Protein AF-A0A0B1SNJ7-F1 (afdb_monomer_lite)

InterPro domains:
  IPR003032 Ryanodine receptor Ryr [PF02026] (258-346)
  IPR015925 Ryanodine/Inositol 1,4,5-trisphosphate receptor [PTHR46399] (18-361)

Secondary structure (DSSP, 8-state):
--------------S--PPPHHHHHHHHHHHHHHT----HHHHHHHIIIIIHHHHHHHHHS-STTGGG-HHHHHHHHHIIIIIHHHHHHTGGGGTT-GGGHHHHHHHHHHHHHHTT-TT--HHHHHHHHHHHHHHHHHS-HHHHHHHHHHHHHHHHH--SGGGHHHHHHHHHHHHHHHHHHTT-BTTB---HHHHHHHHHHHHHHHHHHHTS---HHHHHHHHHHHHHHHHHS-GGGGG---TTSTTTT------SS--------TT-PPPHHHHHHHHHHHHHHHHHHHHHHHTTT-EE-SS-BTTTTEETT-S-GGGS-HHHHHHHHHHHHHHHHHHHHTT-------HHHHHHHHHH---S-SSGGGGTS--

pLDDT: mean 81.86, std 15.86, range [25.33, 96.25]

Organism: Oesophagostomum dentatum (NCBI:txid61180)

Sequence (375 aa):
MDTVTGIVTSLDNGPLPGLLPNHKGSVLLFLDRVYGIDSQDMLFHFLEQSFLPDLRAATMMDSPRALESDTALALNRYLCNAVLPLLTNHSHFFADAEHHSALLDATLHTVYRMNRLKSLTKNQREAVSDFLVAITRELPPGMMIKLLRKVIVDIQQITDMTVLVPLRLITLHYERCGKYYGNGNQYGVATEIEKRLSMLLFYAIFDSLGSRPYDPDLFGKALPCLTAIGSAISPDYALTVGVEDATKLKDPMDDGAWIPKPVDVSRVDMPRDLQMMTDAFAEHFHDSWASRKLEKGWVHGELYSRQQLTHPRLKPFSLLKDFEKAFYRERCAECLKALLVWGYTFDLADRDAADKAASAHTPSGTTIQNFATTQ

Structure (mmCIF, N/CA/C/O backbone):
data_AF-A0A0B1SNJ7-F1
#
_entry.id   AF-A0A0B1SNJ7-F1
#
loop_
_atom_site.group_PDB
_atom_site.id
_atom_site.type_symbol
_atom_site.label_atom_id
_atom_site.label_alt_id
_atom_site.label_comp_id
_atom_site.label_asym_id
_atom_site.label_entity_id
_atom_site.label_seq_id
_atom_site.pdbx_PDB_ins_code
_atom_site.Cartn_x
_atom_site.Cartn_y
_atom_site.Cartn_z
_atom_site.occupancy
_atom_site.B_iso_or_equiv
_atom_site.auth_seq_id
_atom_site.auth_comp_id
_atom_site.auth_asym_id
_atom_site.auth_atom_id
_atom_site.pdbx_PDB_model_num
ATOM 1 N N . MET A 1 1 ? -33.808 56.021 3.111 1.00 31.27 1 MET A N 1
ATOM 2 C CA . MET A 1 1 ? -34.456 55.055 4.013 1.00 31.27 1 MET A CA 1
ATOM 3 C C . MET A 1 1 ? -34.759 53.807 3.211 1.00 31.27 1 MET A C 1
ATOM 5 O O . MET A 1 1 ? -35.701 53.793 2.436 1.00 31.27 1 MET A O 1
ATOM 9 N N . ASP A 1 2 ? -33.827 52.864 3.310 1.00 27.42 2 ASP A N 1
ATOM 10 C CA . ASP A 1 2 ? -34.092 51.497 3.752 1.00 27.42 2 ASP A CA 1
ATOM 11 C C . ASP A 1 2 ? -35.004 50.564 2.939 1.00 27.42 2 ASP A C 1
ATOM 13 O O . ASP A 1 2 ? -36.221 50.680 2.925 1.00 27.42 2 ASP A O 1
ATOM 17 N N . THR A 1 3 ? -34.290 49.577 2.370 1.00 27.03 3 THR A N 1
ATOM 18 C CA . THR A 1 3 ? -34.534 48.122 2.347 1.00 27.03 3 THR A CA 1
ATOM 19 C C . THR A 1 3 ? -35.798 47.573 1.687 1.00 27.03 3 THR A C 1
ATOM 21 O O . THR A 1 3 ? -36.911 47.891 2.070 1.00 27.03 3 THR A O 1
ATOM 24 N N . VAL A 1 4 ? -35.594 46.591 0.793 1.00 30.28 4 VAL A N 1
ATOM 25 C CA . VAL A 1 4 ? -36.025 45.192 0.999 1.00 30.28 4 VAL A CA 1
ATOM 26 C C . VAL A 1 4 ? -35.453 44.282 -0.115 1.00 30.28 4 VAL A C 1
ATOM 28 O O . VAL A 1 4 ? -35.746 44.432 -1.294 1.00 30.28 4 VAL A O 1
ATOM 31 N N . THR A 1 5 ? -34.598 43.354 0.341 1.00 30.58 5 THR A N 1
ATOM 32 C CA . THR A 1 5 ? -34.378 41.953 -0.089 1.00 30.58 5 THR A CA 1
ATOM 33 C C . THR A 1 5 ? -33.885 41.587 -1.493 1.00 30.58 5 THR A C 1
ATOM 35 O O . THR A 1 5 ? -34.573 41.800 -2.484 1.00 30.58 5 THR A O 1
ATOM 38 N N . GLY A 1 6 ? -32.793 40.805 -1.523 1.00 25.33 6 GLY A N 1
ATOM 39 C CA . GLY A 1 6 ? -32.623 39.767 -2.546 1.00 25.33 6 GLY A CA 1
ATOM 40 C C . GLY A 1 6 ? -31.206 39.449 -3.023 1.00 25.33 6 GLY A C 1
ATOM 41 O O . GLY A 1 6 ? -31.032 39.285 -4.222 1.00 25.33 6 GLY A O 1
ATOM 42 N N . ILE A 1 7 ? -30.197 39.330 -2.150 1.00 27.92 7 ILE A N 1
ATOM 43 C CA . ILE A 1 7 ? -28.936 38.663 -2.527 1.00 27.92 7 ILE A CA 1
ATOM 44 C C . ILE A 1 7 ? -28.859 37.342 -1.766 1.00 27.92 7 ILE A C 1
ATOM 46 O O . ILE A 1 7 ? -28.442 37.289 -0.613 1.00 27.92 7 ILE A O 1
ATOM 50 N N . VAL A 1 8 ? -29.298 36.270 -2.425 1.00 29.08 8 VAL A N 1
ATOM 51 C CA . VAL A 1 8 ? -28.949 34.901 -2.045 1.00 29.08 8 VAL A CA 1
ATOM 52 C C . VAL A 1 8 ? -27.583 34.627 -2.664 1.00 29.08 8 VAL A C 1
ATOM 54 O O . VAL A 1 8 ? -27.467 34.401 -3.864 1.00 29.08 8 VAL A O 1
ATOM 57 N N . THR A 1 9 ? -26.530 34.690 -1.854 1.00 29.77 9 THR A N 1
ATOM 58 C CA . THR A 1 9 ? -25.208 34.177 -2.224 1.00 29.77 9 THR A CA 1
ATOM 59 C C . THR A 1 9 ? -25.254 32.653 -2.201 1.00 29.77 9 THR A C 1
ATOM 61 O O . THR A 1 9 ? -25.151 32.044 -1.135 1.00 29.77 9 THR A O 1
ATOM 64 N N . SER A 1 10 ? -25.403 32.026 -3.366 1.00 30.59 10 SER A N 1
ATOM 65 C CA . SER A 1 10 ? -25.049 30.619 -3.552 1.00 30.59 10 SER A CA 1
ATOM 66 C C . SER A 1 10 ? -23.522 30.501 -3.554 1.00 30.59 10 SER A C 1
ATOM 68 O O . SER A 1 10 ? -22.874 30.624 -4.593 1.00 30.59 10 SER A O 1
ATOM 70 N N . LEU A 1 11 ? -22.941 30.310 -2.370 1.00 33.66 11 LEU A N 1
ATOM 71 C CA . LEU A 1 11 ? -21.584 29.791 -2.227 1.00 33.66 11 LEU A CA 1
ATOM 72 C C . LEU A 1 11 ? -21.613 28.311 -2.615 1.00 33.66 11 LEU A C 1
ATOM 74 O O . LEU A 1 11 ? -21.792 27.434 -1.771 1.00 33.66 11 LEU A O 1
ATOM 78 N N . ASP A 1 12 ? -21.478 28.057 -3.912 1.00 35.50 12 ASP A N 1
ATOM 79 C CA . ASP A 1 12 ? -21.098 26.754 -4.442 1.00 35.50 12 ASP A CA 1
ATOM 80 C C . ASP A 1 12 ? -19.620 26.531 -4.080 1.00 35.50 12 ASP A C 1
ATOM 82 O O . ASP A 1 12 ? -18.701 26.865 -4.829 1.00 35.50 12 ASP A O 1
ATOM 86 N N . ASN A 1 13 ? -19.382 26.079 -2.846 1.00 36.69 13 ASN A N 1
ATOM 87 C CA . ASN A 1 13 ? -18.067 25.643 -2.387 1.00 36.69 13 ASN A CA 1
ATOM 88 C C . ASN A 1 13 ? -17.730 24.313 -3.076 1.00 36.69 13 ASN A C 1
ATOM 90 O O . ASN A 1 13 ? -17.814 23.238 -2.478 1.00 36.69 13 ASN A O 1
ATOM 94 N N . GLY A 1 14 ? -17.311 24.401 -4.340 1.00 43.69 14 GLY A N 1
ATOM 95 C CA . GLY A 1 14 ? -16.448 23.392 -4.943 1.00 43.69 14 GLY A CA 1
ATOM 96 C C . GLY A 1 14 ? -15.167 23.211 -4.111 1.00 43.69 14 GLY A C 1
ATOM 97 O O . GLY A 1 14 ? -14.849 24.055 -3.264 1.00 43.69 14 GLY A O 1
ATOM 98 N N . PRO A 1 15 ? -14.420 22.109 -4.303 1.00 41.53 15 PRO A N 1
ATOM 99 C CA . PRO A 1 15 ? -13.184 21.892 -3.561 1.00 41.53 15 PRO A CA 1
ATOM 100 C C . PRO A 1 15 ? -12.248 23.096 -3.751 1.00 41.53 15 PRO A C 1
ATOM 102 O O . PRO A 1 15 ? -12.101 23.602 -4.863 1.00 41.53 15 PRO A O 1
ATOM 105 N N . LEU A 1 16 ? -11.658 23.564 -2.642 1.00 44.03 16 LEU A N 1
ATOM 106 C CA . LEU A 1 16 ? -10.694 24.673 -2.579 1.00 44.03 16 LEU A CA 1
ATOM 107 C C . LEU A 1 16 ? -9.668 24.590 -3.728 1.00 44.03 16 LEU A C 1
ATOM 109 O O . LEU A 1 16 ? -9.320 23.476 -4.127 1.00 44.03 16 LEU A O 1
ATOM 113 N N . PRO A 1 17 ? -9.136 25.722 -4.236 1.00 47.22 17 PRO A N 1
ATOM 114 C CA . PRO A 1 17 ? -8.226 25.731 -5.378 1.00 47.22 17 PRO A CA 1
ATOM 115 C C . PRO A 1 17 ? -6.882 25.090 -5.005 1.00 47.22 17 PRO A C 1
ATOM 117 O O . PRO A 1 17 ? -5.925 25.758 -4.622 1.00 47.22 17 PRO A O 1
ATOM 120 N N . GLY A 1 18 ? -6.817 23.765 -5.090 1.00 59.84 18 GLY A N 1
ATOM 121 C CA . GLY A 1 18 ? -5.580 23.004 -5.055 1.00 59.84 18 GLY A CA 1
ATOM 122 C C . GLY A 1 18 ? -4.842 23.145 -6.383 1.00 59.84 18 GLY A C 1
ATOM 123 O O . GLY A 1 18 ? -5.452 23.317 -7.441 1.00 59.84 18 GLY A O 1
ATOM 124 N N . LEU A 1 19 ? -3.512 23.064 -6.350 1.00 68.56 19 LEU A N 1
ATOM 125 C CA . LEU A 1 19 ? -2.721 23.004 -7.576 1.00 68.56 19 LEU A CA 1
ATOM 126 C C . LEU A 1 19 ? -3.135 21.769 -8.387 1.00 68.56 19 LEU A C 1
ATOM 128 O O . LEU A 1 19 ? -3.018 20.637 -7.916 1.00 68.56 19 LEU A O 1
ATOM 132 N N . LEU A 1 20 ? -3.592 21.996 -9.620 1.00 82.94 20 LEU A N 1
ATOM 133 C CA . LEU A 1 20 ? -3.827 20.932 -10.592 1.00 82.94 20 LEU A CA 1
ATOM 134 C C . LEU A 1 20 ? -2.519 20.163 -10.863 1.00 82.94 20 LEU A C 1
ATOM 136 O O . LEU A 1 20 ? -1.440 20.754 -10.750 1.00 82.94 20 LEU A O 1
ATOM 140 N N . PRO A 1 21 ? -2.581 18.888 -11.297 1.00 84.56 21 PRO A N 1
ATOM 141 C CA . PRO A 1 21 ? -1.385 18.085 -11.571 1.00 84.56 21 PRO A CA 1
ATOM 142 C C . PRO A 1 21 ? -0.370 18.777 -12.494 1.00 84.56 21 PRO A C 1
ATOM 144 O O . PRO A 1 21 ? 0.834 18.707 -12.266 1.00 84.56 21 PRO A O 1
ATOM 147 N N . ASN A 1 22 ? -0.854 19.525 -13.490 1.00 82.38 22 ASN A N 1
ATOM 148 C CA . ASN A 1 22 ? 0.005 20.288 -14.397 1.00 82.38 22 ASN A CA 1
ATOM 149 C C . ASN A 1 22 ? 0.781 21.397 -1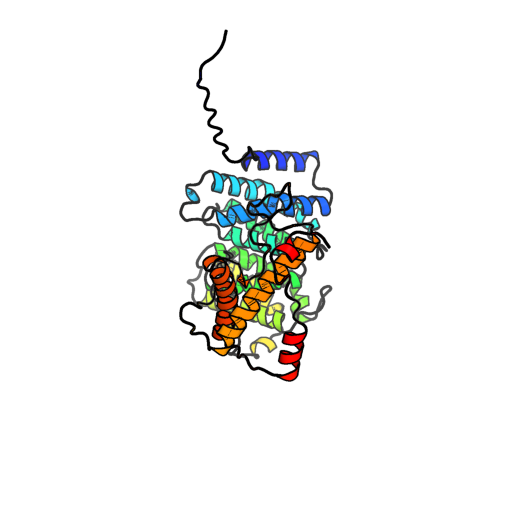3.668 1.00 82.38 22 ASN A C 1
ATOM 151 O O . ASN A 1 22 ? 1.974 21.563 -13.907 1.00 82.38 22 ASN A O 1
ATOM 155 N N . HIS A 1 23 ? 0.131 22.126 -12.753 1.00 87.19 23 HIS A N 1
ATOM 156 C CA . HIS A 1 23 ? 0.791 23.168 -11.964 1.00 87.19 23 HIS A CA 1
ATOM 157 C C . HIS A 1 23 ? 1.815 22.560 -11.004 1.00 87.19 23 HIS A C 1
ATOM 159 O O . HIS A 1 23 ? 2.936 23.058 -10.917 1.00 87.19 23 HIS A O 1
ATOM 165 N N . LYS A 1 24 ? 1.461 21.448 -10.339 1.00 88.75 24 LYS A N 1
ATOM 166 C CA . LYS A 1 24 ? 2.394 20.699 -9.483 1.00 88.75 24 LYS A CA 1
ATOM 167 C C . LYS A 1 24 ? 3.643 20.273 -10.256 1.00 88.75 24 LYS A C 1
ATOM 169 O O . LYS A 1 24 ? 4.746 20.431 -9.747 1.00 88.75 24 LYS A O 1
ATOM 174 N N . GLY A 1 25 ? 3.485 19.790 -11.490 1.00 87.06 25 GLY A N 1
ATOM 175 C CA . GLY A 1 25 ? 4.605 19.393 -12.346 1.00 87.06 25 GLY A CA 1
ATOM 176 C C . GLY A 1 25 ? 5.566 20.536 -12.652 1.00 87.06 25 GLY A C 1
ATOM 177 O O . GLY A 1 25 ? 6.770 20.387 -12.460 1.00 87.06 25 GLY A O 1
ATOM 178 N N . SER A 1 26 ? 5.050 21.691 -13.077 1.00 87.38 26 SER A N 1
ATOM 179 C CA . SER A 1 26 ? 5.887 22.861 -13.370 1.00 87.38 26 SER A CA 1
ATOM 180 C C . SER A 1 26 ? 6.605 23.395 -12.130 1.00 87.38 26 SER A C 1
ATOM 182 O O . SER A 1 26 ? 7.791 23.710 -12.208 1.00 87.38 26 SER A O 1
ATOM 184 N N . VAL A 1 27 ? 5.913 23.464 -10.987 1.00 88.88 27 VAL A N 1
ATOM 185 C CA . VAL A 1 27 ? 6.512 23.900 -9.716 1.00 88.88 27 VAL A CA 1
ATOM 186 C C . VAL A 1 27 ? 7.600 22.929 -9.271 1.00 88.88 27 VAL A C 1
ATOM 188 O O . VAL A 1 27 ? 8.683 23.369 -8.903 1.00 88.88 27 VAL A O 1
ATOM 191 N N . LEU A 1 28 ? 7.352 21.620 -9.355 1.00 90.19 28 LEU A N 1
ATOM 192 C CA . LEU A 1 28 ? 8.330 20.609 -8.965 1.00 90.19 28 LEU A CA 1
ATOM 193 C C . LEU A 1 28 ? 9.597 20.683 -9.822 1.00 90.19 28 LEU A C 1
ATOM 195 O O . LEU A 1 28 ? 10.693 20.692 -9.276 1.00 90.19 28 LEU A O 1
ATOM 199 N N . LEU A 1 29 ? 9.452 20.794 -11.146 1.00 87.38 29 LEU A N 1
ATOM 200 C CA . LEU A 1 29 ? 10.594 20.950 -12.051 1.00 87.38 29 LEU A CA 1
ATOM 201 C C . LEU A 1 29 ? 11.382 22.231 -11.762 1.00 87.38 29 LEU A C 1
ATOM 203 O O . LEU A 1 29 ? 12.604 22.229 -11.851 1.00 87.38 29 LEU A O 1
ATOM 207 N N . PHE A 1 30 ? 10.705 23.325 -11.414 1.00 89.62 30 PHE A N 1
ATOM 208 C CA . PHE A 1 30 ? 11.381 24.553 -11.008 1.00 89.62 30 PHE A CA 1
ATOM 209 C C . PHE A 1 30 ? 12.156 24.365 -9.699 1.00 89.62 30 PHE A C 1
ATOM 211 O O . PHE A 1 30 ? 13.330 24.723 -9.637 1.00 89.62 30 PHE A O 1
ATOM 218 N N . LEU A 1 31 ? 11.523 23.781 -8.676 1.00 87.56 31 LEU A N 1
ATOM 219 C CA . LEU A 1 31 ? 12.158 23.541 -7.379 1.00 87.56 31 LEU A CA 1
ATOM 220 C C . LEU A 1 31 ? 13.396 22.651 -7.520 1.00 87.56 31 LEU A C 1
ATOM 222 O O . LEU A 1 31 ? 14.460 23.008 -7.023 1.00 87.56 31 LEU A O 1
ATOM 226 N N . ASP A 1 32 ? 13.274 21.562 -8.273 1.00 87.88 32 ASP A N 1
ATOM 227 C CA . ASP A 1 32 ? 14.371 20.642 -8.572 1.00 87.88 32 ASP A CA 1
ATOM 228 C C . ASP A 1 32 ? 15.529 21.333 -9.309 1.00 87.88 32 ASP A C 1
ATOM 230 O O . ASP A 1 32 ? 16.694 21.175 -8.961 1.00 87.88 32 ASP A O 1
ATOM 234 N N . ARG A 1 33 ? 15.231 22.171 -10.308 1.00 88.94 33 ARG A N 1
ATOM 235 C CA . ARG A 1 33 ? 16.274 22.826 -11.113 1.00 88.94 33 ARG A CA 1
ATOM 236 C C . ARG A 1 33 ? 16.955 24.003 -10.422 1.00 88.94 33 ARG A C 1
ATOM 238 O O . ARG A 1 33 ? 18.101 24.290 -10.757 1.00 88.94 33 ARG A O 1
ATOM 245 N N . VAL A 1 34 ? 16.255 24.711 -9.536 1.00 90.00 34 VAL A N 1
ATOM 246 C CA . VAL A 1 34 ? 16.761 25.939 -8.896 1.00 90.00 34 VAL A CA 1
ATOM 247 C C . VAL A 1 34 ? 17.344 25.670 -7.518 1.00 90.00 34 VAL A C 1
ATOM 249 O O . VAL A 1 34 ? 18.406 26.201 -7.202 1.00 90.00 34 VAL A O 1
ATOM 252 N N . TYR A 1 35 ? 16.656 24.872 -6.706 1.00 86.50 35 TYR A N 1
ATOM 253 C CA . TYR A 1 35 ? 17.071 24.573 -5.336 1.00 86.50 35 TYR A CA 1
ATOM 254 C C . TYR A 1 35 ? 17.703 23.186 -5.228 1.00 86.50 35 TYR A C 1
ATOM 256 O O . TYR A 1 35 ? 18.627 23.006 -4.441 1.00 86.50 35 TYR A O 1
ATOM 264 N N . GLY A 1 36 ? 17.254 22.235 -6.052 1.00 87.31 36 GLY A N 1
ATOM 265 C CA . GLY A 1 36 ? 17.657 20.837 -5.947 1.00 87.31 36 GLY A CA 1
ATOM 266 C C . GLY A 1 36 ? 17.093 20.164 -4.698 1.00 87.31 36 GLY A C 1
ATOM 267 O O . GLY A 1 36 ? 16.528 20.804 -3.811 1.00 87.31 36 GLY A O 1
ATOM 268 N N . ILE A 1 37 ? 17.244 18.844 -4.641 1.00 88.81 37 ILE A N 1
ATOM 269 C CA . ILE A 1 37 ? 17.022 18.065 -3.422 1.00 88.81 37 ILE A CA 1
ATOM 270 C C . ILE A 1 37 ? 18.392 17.722 -2.855 1.00 88.81 37 ILE A C 1
ATOM 272 O O . ILE A 1 37 ? 19.132 16.926 -3.435 1.00 88.81 37 ILE A O 1
ATOM 276 N N . ASP A 1 38 ? 18.733 18.359 -1.741 1.00 87.12 38 ASP A N 1
ATOM 277 C CA . ASP A 1 38 ? 20.059 18.301 -1.122 1.00 87.12 38 ASP A CA 1
ATOM 278 C C . ASP A 1 38 ? 20.145 17.337 0.069 1.00 87.12 38 ASP A C 1
ATOM 280 O O . ASP A 1 38 ? 21.240 16.994 0.513 1.00 87.12 38 ASP A O 1
ATOM 284 N N . SER A 1 39 ? 19.002 16.878 0.578 1.00 91.31 39 SER A N 1
ATOM 285 C CA . SER A 1 39 ? 18.918 16.105 1.812 1.00 91.31 39 SER A CA 1
ATOM 286 C C . SER A 1 39 ? 17.886 14.984 1.731 1.00 91.31 39 SER A C 1
ATOM 288 O O . SER A 1 39 ? 16.837 15.099 1.090 1.00 91.31 39 SER A O 1
ATOM 290 N N . GLN A 1 40 ? 18.186 13.897 2.447 1.00 93.19 40 GLN A N 1
ATOM 291 C CA . GLN A 1 40 ? 17.286 12.759 2.609 1.00 93.19 40 GLN A CA 1
ATOM 292 C C . GLN A 1 40 ? 15.959 13.220 3.235 1.00 93.19 40 GLN A C 1
ATOM 294 O O . GLN A 1 40 ? 14.899 12.964 2.673 1.00 93.19 40 GLN A O 1
ATOM 299 N N . ASP A 1 41 ? 16.003 13.996 4.320 1.00 92.81 41 ASP A N 1
ATOM 300 C CA . ASP A 1 41 ? 14.802 14.494 5.007 1.00 92.81 41 ASP A CA 1
ATOM 301 C C . ASP A 1 41 ? 13.862 15.278 4.080 1.00 92.81 41 ASP A C 1
ATOM 303 O O . ASP A 1 41 ? 12.646 15.083 4.116 1.00 92.81 41 ASP A O 1
ATOM 307 N N . MET A 1 42 ? 14.412 16.121 3.198 1.00 92.94 42 MET A N 1
ATOM 308 C CA . MET A 1 42 ? 13.619 16.865 2.220 1.00 92.94 42 MET A CA 1
ATOM 309 C C . MET A 1 42 ? 12.918 15.923 1.231 1.00 92.94 42 MET A C 1
ATOM 311 O O . MET A 1 42 ? 11.720 16.082 0.978 1.00 92.94 42 MET A O 1
ATOM 315 N N . LEU A 1 43 ? 13.629 14.919 0.700 1.00 93.94 43 LEU A N 1
ATOM 316 C CA . LEU A 1 43 ? 13.043 13.925 -0.203 1.00 93.94 43 LEU A CA 1
ATOM 317 C C . LEU A 1 43 ? 11.906 13.154 0.478 1.00 93.94 43 LEU A C 1
ATOM 319 O O . LEU A 1 43 ? 10.827 13.012 -0.099 1.00 93.94 43 LEU A O 1
ATOM 323 N N . PHE A 1 44 ? 12.138 12.668 1.699 1.00 95.19 44 PHE A N 1
ATOM 324 C CA . PHE A 1 44 ? 11.158 11.888 2.455 1.00 95.19 44 PHE A CA 1
ATOM 325 C C . PHE A 1 44 ? 9.939 12.729 2.848 1.00 95.19 44 PHE A C 1
ATOM 327 O O . PHE A 1 44 ? 8.811 12.242 2.753 1.00 95.19 44 PHE A O 1
ATOM 334 N N . HIS A 1 45 ? 10.134 14.011 3.168 1.00 94.06 45 HIS A N 1
ATOM 335 C CA . HIS A 1 45 ? 9.036 14.945 3.400 1.00 94.06 45 HIS A CA 1
ATOM 336 C C . HIS A 1 45 ? 8.162 15.126 2.151 1.00 94.06 45 HIS A C 1
ATOM 338 O O . HIS A 1 45 ? 6.937 15.001 2.227 1.00 94.06 45 HIS A O 1
ATOM 344 N N . PHE A 1 46 ? 8.763 15.358 0.977 1.00 93.38 46 PHE A N 1
ATOM 345 C CA . PHE A 1 46 ? 8.002 15.444 -0.275 1.00 93.38 46 PHE A CA 1
ATOM 346 C C . PHE A 1 46 ? 7.313 14.126 -0.634 1.00 93.38 46 PHE A C 1
ATOM 348 O O . PHE A 1 46 ? 6.165 14.133 -1.098 1.00 93.38 46 PHE A O 1
ATOM 355 N N . LEU A 1 47 ? 7.994 13.002 -0.406 1.00 95.06 47 LEU A N 1
ATOM 356 C CA . LEU A 1 47 ? 7.459 11.673 -0.663 1.00 95.06 47 LEU A CA 1
ATOM 357 C C . LEU A 1 47 ? 6.204 11.411 0.171 1.00 95.06 47 LEU A C 1
ATOM 359 O O . LEU A 1 47 ? 5.195 10.977 -0.381 1.00 95.06 47 LEU A O 1
ATOM 363 N N . GLU A 1 48 ? 6.239 11.712 1.467 1.00 94.31 48 GLU A N 1
ATOM 364 C CA . GLU A 1 48 ? 5.116 11.490 2.377 1.00 94.31 48 GLU A CA 1
ATOM 365 C C . GLU A 1 48 ? 3.962 12.472 2.144 1.00 94.31 48 GLU A C 1
ATOM 367 O O . GLU A 1 48 ? 2.807 12.054 2.045 1.00 94.31 48 GLU A O 1
ATOM 372 N N . GLN A 1 49 ? 4.262 13.769 2.038 1.00 91.88 49 GLN A N 1
ATOM 373 C CA . GLN A 1 49 ? 3.238 14.818 2.062 1.00 91.88 49 GLN A CA 1
ATOM 374 C C . GLN A 1 49 ? 2.639 15.122 0.683 1.00 91.88 49 GLN A C 1
ATOM 376 O O . GLN A 1 49 ? 1.512 15.611 0.603 1.00 91.88 49 GLN A O 1
ATOM 381 N N . SER A 1 50 ? 3.357 14.835 -0.411 1.00 91.25 50 SER A N 1
ATOM 382 C CA . SER A 1 50 ? 2.890 15.137 -1.772 1.00 91.25 50 SER A CA 1
ATOM 383 C C . SER A 1 50 ? 2.846 13.907 -2.670 1.00 91.25 50 SER A C 1
ATOM 385 O O . SER A 1 50 ? 1.785 13.570 -3.197 1.00 91.25 50 SER A O 1
ATOM 387 N N . PHE A 1 51 ? 3.978 13.232 -2.877 1.00 94.81 51 PHE A N 1
ATOM 388 C CA . PHE A 1 51 ? 4.085 12.259 -3.965 1.00 94.81 51 PHE A CA 1
ATOM 389 C C . PHE A 1 51 ? 3.302 10.977 -3.697 1.00 94.81 51 PHE A C 1
ATOM 391 O O . PHE A 1 51 ? 2.588 10.515 -4.582 1.00 94.81 51 PHE A O 1
ATOM 398 N N . LEU A 1 52 ? 3.388 10.401 -2.496 1.00 94.62 52 LEU A N 1
ATOM 399 C CA . LEU A 1 52 ? 2.677 9.167 -2.164 1.00 94.62 52 LEU A CA 1
ATOM 400 C C . LEU A 1 52 ? 1.144 9.330 -2.202 1.00 94.62 52 LEU A C 1
ATOM 402 O O . LEU A 1 52 ? 0.485 8.455 -2.772 1.00 94.62 52 LEU A O 1
ATOM 406 N N . PRO A 1 53 ? 0.545 10.415 -1.669 1.00 94.00 53 PRO A N 1
ATOM 407 C CA . PRO A 1 53 ? -0.873 10.707 -1.881 1.00 94.00 53 PRO A CA 1
ATOM 408 C C . PRO A 1 53 ? -1.262 10.773 -3.363 1.00 94.00 53 PRO A C 1
ATOM 410 O O . PRO A 1 53 ? -2.253 10.157 -3.760 1.00 94.00 53 PRO A O 1
ATOM 413 N N . ASP A 1 54 ? -0.463 11.455 -4.190 1.00 93.75 54 ASP A N 1
ATOM 414 C CA . ASP A 1 54 ? -0.721 11.587 -5.628 1.00 93.75 54 ASP A CA 1
ATOM 415 C C . ASP A 1 54 ? -0.577 10.229 -6.358 1.00 93.75 54 ASP A C 1
ATOM 417 O O . ASP A 1 54 ? -1.419 9.873 -7.184 1.00 93.75 54 ASP A O 1
ATOM 421 N N . LEU A 1 55 ? 0.423 9.412 -6.003 1.00 93.81 55 LEU A N 1
ATOM 422 C CA . LEU A 1 55 ? 0.602 8.041 -6.505 1.00 93.81 55 LEU A CA 1
ATOM 423 C C . LEU A 1 55 ? -0.600 7.149 -6.155 1.00 93.81 55 LEU A C 1
ATOM 425 O O . LEU A 1 55 ? -1.112 6.419 -7.006 1.00 93.81 55 LEU A O 1
ATOM 429 N N . ARG A 1 56 ? -1.092 7.224 -4.912 1.00 92.44 56 ARG A N 1
ATOM 430 C CA . ARG A 1 56 ? -2.285 6.478 -4.478 1.00 92.44 56 ARG A CA 1
ATOM 431 C C . ARG A 1 56 ? -3.519 6.921 -5.253 1.00 92.44 56 ARG A C 1
ATOM 433 O O . ARG A 1 56 ? -4.243 6.062 -5.758 1.00 92.44 56 ARG A O 1
ATOM 440 N N . ALA A 1 57 ? -3.719 8.229 -5.412 1.00 90.00 57 ALA A N 1
ATOM 441 C CA . ALA A 1 57 ? -4.822 8.777 -6.194 1.00 90.00 57 ALA A CA 1
ATOM 442 C C . ALA A 1 57 ? -4.801 8.267 -7.644 1.00 90.00 57 ALA A C 1
ATOM 444 O O . ALA A 1 57 ? -5.842 7.856 -8.154 1.00 90.00 57 ALA A O 1
ATOM 445 N N . ALA A 1 58 ? -3.625 8.189 -8.277 1.00 90.00 58 ALA A N 1
ATOM 446 C CA . ALA A 1 58 ? -3.491 7.617 -9.618 1.00 90.00 58 ALA A CA 1
ATOM 447 C C . ALA A 1 58 ? -3.950 6.156 -9.674 1.00 90.00 58 ALA A C 1
ATOM 449 O O . ALA A 1 58 ? -4.711 5.787 -10.566 1.00 90.00 58 ALA A O 1
ATOM 450 N N . THR A 1 59 ? -3.570 5.339 -8.686 1.00 88.19 59 THR A N 1
ATOM 451 C CA . THR A 1 59 ? -4.013 3.935 -8.628 1.00 88.19 59 THR A CA 1
ATOM 452 C C . THR A 1 59 ? -5.496 3.756 -8.304 1.00 88.19 59 THR A C 1
ATOM 454 O O . THR A 1 59 ? -6.079 2.744 -8.682 1.00 88.19 59 THR A O 1
ATOM 457 N N . MET A 1 60 ? -6.121 4.718 -7.619 1.00 85.19 60 MET A N 1
ATOM 458 C CA . MET A 1 60 ? -7.551 4.682 -7.291 1.00 85.19 60 MET A CA 1
ATOM 459 C C . MET A 1 60 ? -8.441 5.150 -8.444 1.00 85.19 60 MET A C 1
ATOM 461 O O . MET A 1 60 ? -9.589 4.725 -8.535 1.00 85.19 60 MET A O 1
ATOM 465 N N . MET A 1 61 ? -7.931 6.025 -9.311 1.00 82.00 61 MET A N 1
ATOM 466 C CA . MET A 1 61 ? -8.666 6.501 -10.484 1.00 82.00 61 MET A CA 1
ATOM 467 C C . MET A 1 61 ? -8.636 5.515 -11.657 1.00 82.00 61 MET A C 1
ATOM 469 O O . MET A 1 61 ? -9.311 5.763 -12.655 1.00 82.00 61 MET A O 1
ATOM 473 N N . ASP A 1 62 ? -7.892 4.408 -11.554 1.00 73.94 62 ASP A N 1
ATOM 474 C CA . ASP A 1 62 ? -7.886 3.370 -12.583 1.00 73.94 62 ASP A CA 1
ATOM 475 C C . ASP A 1 62 ? -9.254 2.697 -12.660 1.00 73.94 62 ASP A C 1
ATOM 477 O O . ASP A 1 62 ? -9.750 2.066 -11.729 1.00 73.94 62 ASP A O 1
ATOM 481 N N . SER A 1 63 ? -9.889 2.875 -13.801 1.00 72.94 63 SER A N 1
ATOM 482 C CA . SER A 1 63 ? -11.227 2.407 -14.114 1.00 72.94 63 SER A CA 1
ATOM 483 C C . SER A 1 63 ? -11.278 2.227 -15.628 1.00 72.94 63 SER A C 1
ATOM 485 O O . SER A 1 63 ? -10.513 2.884 -16.338 1.00 72.94 63 SER A O 1
ATOM 487 N N . PRO A 1 64 ? -12.178 1.403 -16.186 1.00 67.62 64 PRO A N 1
ATOM 488 C CA . PRO A 1 64 ? -12.363 1.340 -17.636 1.00 67.62 64 PRO A CA 1
ATOM 489 C C . PRO A 1 64 ? -12.584 2.721 -18.285 1.00 67.62 64 PRO A C 1
ATOM 491 O O . PRO A 1 64 ? -12.205 2.921 -19.433 1.00 67.62 64 PRO A O 1
ATOM 494 N N . ARG A 1 65 ? -13.124 3.688 -17.526 1.00 71.25 65 ARG A N 1
ATOM 495 C CA . ARG A 1 65 ? -13.322 5.091 -17.939 1.00 71.25 65 ARG A CA 1
ATOM 496 C C . ARG A 1 65 ? -12.137 6.021 -17.654 1.00 71.25 65 ARG A C 1
ATOM 498 O O . ARG A 1 65 ? -12.199 7.201 -17.973 1.00 71.25 65 ARG A O 1
ATOM 505 N N . ALA A 1 66 ? -11.051 5.533 -17.057 1.00 71.31 66 ALA A N 1
ATOM 506 C CA . ALA A 1 66 ? -9.879 6.354 -16.740 1.00 71.31 66 ALA A CA 1
ATOM 507 C C . ALA A 1 66 ? -9.214 6.936 -17.996 1.00 71.31 66 ALA A C 1
ATOM 509 O O . ALA A 1 66 ? -8.661 8.030 -17.946 1.00 71.31 66 ALA A O 1
ATOM 510 N N . LEU A 1 67 ? -9.314 6.233 -19.129 1.00 70.94 67 LEU A N 1
ATOM 511 C CA . LEU A 1 67 ? -8.858 6.705 -20.443 1.00 70.94 67 LEU A CA 1
ATOM 512 C C . LEU A 1 67 ? -9.631 7.937 -20.941 1.00 70.94 67 LEU A C 1
ATOM 514 O O . LEU A 1 67 ? -9.117 8.674 -21.774 1.00 70.94 67 LEU A O 1
ATOM 518 N N . GLU A 1 68 ? -10.836 8.166 -20.421 1.00 74.62 68 GLU A N 1
ATOM 519 C CA . GLU A 1 68 ? -11.701 9.301 -20.762 1.00 74.62 68 GLU A CA 1
ATOM 520 C C . GLU A 1 68 ? -11.584 10.441 -19.732 1.00 74.62 68 GLU A C 1
ATOM 522 O O . GLU A 1 68 ? -12.178 11.502 -19.899 1.00 74.62 68 GLU A O 1
ATOM 527 N N . SER A 1 69 ? -10.830 10.236 -18.646 1.00 84.44 69 SER A N 1
ATOM 528 C CA . SER A 1 69 ? -10.683 11.203 -17.561 1.00 84.44 69 SER A CA 1
ATOM 529 C C . SER A 1 69 ? -9.440 12.074 -17.758 1.00 84.44 69 SER A C 1
ATOM 531 O O . SER A 1 69 ? -8.308 11.647 -17.513 1.00 84.44 69 SER A O 1
ATOM 533 N N . ASP A 1 70 ? -9.653 13.340 -18.122 1.00 83.44 70 ASP A N 1
ATOM 534 C CA . ASP A 1 70 ? -8.576 14.329 -18.272 1.00 83.44 70 ASP A CA 1
ATOM 535 C C . ASP A 1 70 ? -7.741 14.496 -16.997 1.00 83.44 70 ASP A C 1
ATOM 537 O O . ASP A 1 70 ? -6.520 14.669 -17.058 1.00 83.44 70 ASP A O 1
ATOM 541 N N . THR A 1 71 ? -8.379 14.406 -15.827 1.00 85.06 71 THR A N 1
ATOM 542 C CA . THR A 1 71 ? -7.706 14.498 -14.527 1.00 85.06 71 THR A CA 1
ATOM 543 C C . THR A 1 71 ? -6.811 13.289 -14.267 1.00 85.06 71 THR A C 1
ATOM 545 O O . THR A 1 71 ? -5.666 13.474 -13.846 1.00 85.06 71 THR A O 1
ATOM 548 N N . ALA A 1 72 ? -7.267 12.071 -14.578 1.00 86.31 72 ALA A N 1
ATOM 549 C CA . ALA A 1 72 ? -6.456 10.861 -14.445 1.00 86.31 72 ALA A CA 1
ATOM 550 C C . ALA A 1 72 ? -5.249 10.870 -15.394 1.00 86.31 72 ALA A C 1
ATOM 552 O O . ALA A 1 72 ? -4.123 10.572 -14.985 1.00 86.31 72 ALA A O 1
ATOM 553 N N . LEU A 1 73 ? -5.444 11.293 -16.646 1.00 89.31 73 LEU A N 1
ATOM 554 C CA . LEU A 1 73 ? -4.359 11.420 -17.622 1.00 89.31 73 LEU A CA 1
ATOM 555 C C . LEU A 1 73 ? -3.370 12.539 -17.262 1.00 89.31 73 LEU A C 1
ATOM 557 O O . LEU A 1 73 ? -2.161 12.382 -17.447 1.00 89.31 73 LEU A O 1
ATOM 561 N N . ALA A 1 74 ? -3.845 13.674 -16.740 1.00 89.75 74 ALA A N 1
ATOM 562 C CA . ALA A 1 74 ? -2.981 14.745 -16.238 1.00 89.75 74 ALA A CA 1
ATOM 563 C C . ALA A 1 74 ? -2.141 14.283 -15.040 1.00 89.75 74 ALA A C 1
ATOM 565 O O . ALA A 1 74 ? -0.941 14.559 -14.997 1.00 89.75 74 ALA A O 1
ATOM 566 N N . LEU A 1 75 ? -2.736 13.527 -14.113 1.00 91.31 75 LEU A N 1
ATOM 567 C CA . LEU A 1 75 ? -2.020 12.982 -12.964 1.00 91.31 75 LEU A CA 1
ATOM 568 C C . LEU A 1 75 ? -0.942 11.976 -13.386 1.00 91.31 75 LEU A C 1
ATOM 570 O O . LEU A 1 75 ? 0.203 12.093 -12.954 1.00 91.31 75 LEU A O 1
ATOM 574 N N . ASN A 1 76 ? -1.261 11.056 -14.299 1.00 92.31 76 ASN A N 1
ATOM 575 C CA . ASN A 1 76 ? -0.285 10.101 -14.833 1.00 92.31 76 ASN A CA 1
ATOM 576 C C . ASN A 1 76 ? 0.890 10.800 -15.536 1.00 92.31 76 ASN A C 1
ATOM 578 O O . ASN A 1 76 ? 2.037 10.378 -15.387 1.00 92.31 76 ASN A O 1
ATOM 582 N N . ARG A 1 77 ? 0.632 11.889 -16.278 1.00 92.19 77 ARG A N 1
ATOM 583 C CA . ARG A 1 77 ? 1.689 12.713 -16.891 1.00 92.19 77 ARG A CA 1
ATOM 584 C C . ARG A 1 77 ? 2.572 13.378 -15.841 1.00 92.19 77 ARG A C 1
ATOM 586 O O . ARG A 1 77 ? 3.788 13.294 -15.959 1.00 92.19 77 ARG A O 1
ATOM 593 N N . TYR A 1 78 ? 1.982 14.000 -14.823 1.00 94.25 78 TYR A N 1
ATOM 594 C CA . TYR A 1 78 ? 2.728 14.605 -13.717 1.00 94.25 78 TYR A CA 1
ATOM 595 C C . TYR A 1 78 ? 3.639 13.583 -13.021 1.00 94.25 78 TYR A C 1
ATOM 597 O O . TYR A 1 78 ? 4.843 13.812 -12.888 1.00 94.25 78 TYR A O 1
ATOM 605 N N . LEU A 1 79 ? 3.085 12.431 -12.641 1.00 95.00 79 LEU A N 1
ATOM 606 C CA . LEU A 1 79 ? 3.823 11.410 -11.905 1.00 95.00 79 LEU A CA 1
ATOM 607 C C . LEU A 1 79 ? 4.944 10.798 -12.747 1.00 95.00 79 LEU A C 1
ATOM 609 O O . LEU A 1 79 ? 6.070 10.694 -12.275 1.00 95.00 79 LEU A O 1
ATOM 613 N N . CYS A 1 80 ? 4.670 10.437 -14.001 1.00 94.94 80 CYS A N 1
ATOM 614 C CA . CYS A 1 80 ? 5.650 9.736 -14.834 1.00 94.94 80 CYS A CA 1
ATOM 615 C C . CYS A 1 80 ? 6.698 10.659 -15.467 1.00 94.94 80 CYS A C 1
ATOM 617 O O . CYS A 1 80 ? 7.794 10.194 -15.758 1.00 94.94 80 CYS A O 1
ATOM 619 N N . ASN A 1 81 ? 6.391 11.943 -15.683 1.00 93.25 81 ASN A N 1
ATOM 620 C CA . ASN A 1 81 ? 7.314 12.862 -16.358 1.00 93.25 81 ASN A CA 1
ATOM 621 C C . ASN A 1 81 ? 8.104 13.751 -15.390 1.00 93.25 81 ASN A C 1
ATOM 623 O O . ASN A 1 81 ? 9.152 14.258 -15.780 1.00 93.25 81 ASN A O 1
ATOM 627 N N . ALA A 1 82 ? 7.609 13.975 -14.168 1.00 93.06 82 ALA A N 1
ATOM 628 C CA . ALA A 1 82 ? 8.272 14.833 -13.185 1.00 93.06 82 ALA A CA 1
ATOM 629 C C . ALA A 1 82 ? 8.655 14.061 -11.917 1.00 93.06 82 ALA A C 1
ATOM 631 O O . ALA A 1 82 ? 9.833 13.998 -11.585 1.00 93.06 82 ALA A O 1
ATOM 632 N N . VAL A 1 83 ? 7.687 13.431 -11.241 1.00 95.50 83 VAL A N 1
ATOM 633 C CA . VAL A 1 83 ? 7.927 12.805 -9.926 1.00 95.50 83 VAL A CA 1
ATOM 634 C C . VAL A 1 83 ? 8.847 11.590 -10.027 1.00 95.50 83 VAL A C 1
ATOM 636 O O . VAL A 1 83 ? 9.889 11.567 -9.385 1.00 95.50 83 VAL A O 1
ATOM 639 N N . LEU A 1 84 ? 8.500 10.585 -10.834 1.00 96.25 84 LEU A N 1
ATOM 640 C CA . LEU A 1 84 ? 9.287 9.353 -10.931 1.00 96.25 84 LEU A CA 1
ATOM 641 C C . LEU A 1 84 ? 10.712 9.584 -11.449 1.00 96.25 84 LEU A C 1
ATOM 643 O O . LEU A 1 84 ? 11.629 9.023 -10.849 1.00 96.25 84 LEU A O 1
ATOM 647 N N . PRO A 1 85 ? 10.956 10.408 -12.489 1.00 95.06 85 PRO A N 1
ATOM 648 C CA . PRO A 1 85 ? 12.320 10.726 -12.907 1.00 95.06 85 PRO A CA 1
ATOM 649 C C . PRO A 1 85 ? 13.130 11.421 -11.809 1.00 95.06 85 PRO A C 1
ATOM 651 O O . PRO A 1 85 ? 14.286 11.067 -11.597 1.00 95.06 85 PRO A O 1
ATOM 654 N N . LEU A 1 86 ? 12.523 12.350 -11.064 1.00 94.31 86 LEU A N 1
ATOM 655 C CA . LEU A 1 86 ? 13.169 13.006 -9.926 1.00 94.31 86 LEU A CA 1
ATOM 656 C C . LEU A 1 86 ? 13.526 11.989 -8.835 1.00 94.31 86 LEU A C 1
ATOM 658 O O . LEU A 1 86 ? 14.682 11.912 -8.427 1.00 94.31 86 LEU A O 1
ATOM 662 N N . LEU A 1 87 ? 12.582 11.137 -8.424 1.00 95.75 87 LEU A N 1
ATOM 663 C CA . LEU A 1 87 ? 12.854 10.090 -7.433 1.00 95.75 87 LEU A CA 1
ATOM 664 C C . LEU A 1 87 ? 13.919 9.089 -7.918 1.00 95.75 87 LEU A C 1
ATOM 666 O O . LEU A 1 87 ? 14.692 8.575 -7.116 1.00 95.75 87 LEU A O 1
ATOM 670 N N . THR A 1 88 ? 13.975 8.823 -9.226 1.00 95.69 88 THR A N 1
ATOM 671 C CA . THR A 1 88 ? 14.986 7.950 -9.845 1.00 95.69 88 THR A CA 1
ATOM 672 C C . THR A 1 88 ? 16.374 8.586 -9.795 1.00 95.69 88 THR A C 1
ATOM 674 O O . THR A 1 88 ? 17.334 7.920 -9.420 1.00 95.69 88 THR A O 1
ATOM 677 N N . ASN A 1 89 ? 16.491 9.876 -10.119 1.00 94.06 89 ASN A N 1
ATOM 678 C CA . ASN A 1 89 ? 17.764 10.605 -10.069 1.00 94.06 89 ASN A CA 1
ATOM 679 C C . ASN A 1 89 ? 18.308 10.721 -8.637 1.00 94.06 89 ASN A C 1
ATOM 681 O O . ASN A 1 89 ? 19.518 10.693 -8.414 1.00 94.06 89 ASN A O 1
ATOM 685 N N . HIS A 1 90 ? 17.404 10.812 -7.665 1.00 94.38 90 HIS A N 1
ATOM 686 C CA . HIS A 1 90 ? 17.711 10.923 -6.243 1.00 94.38 90 HIS A CA 1
ATOM 687 C C . HIS A 1 90 ? 17.622 9.580 -5.502 1.00 94.38 90 HIS A C 1
ATOM 689 O O . HIS A 1 90 ? 17.469 9.562 -4.281 1.00 94.38 90 HIS A O 1
ATOM 695 N N . SER A 1 91 ? 17.742 8.447 -6.211 1.00 94.62 91 SER A N 1
ATOM 696 C CA . SER A 1 91 ? 17.536 7.123 -5.610 1.00 94.62 91 SER A CA 1
ATOM 697 C C . SER A 1 91 ? 18.492 6.826 -4.460 1.00 94.62 91 SER A C 1
ATOM 699 O O . SER A 1 91 ? 18.086 6.191 -3.499 1.00 94.62 91 SER A O 1
ATOM 701 N N . HIS A 1 92 ? 19.726 7.331 -4.515 1.00 93.75 92 HIS A N 1
ATOM 702 C CA . HIS A 1 92 ? 20.746 7.149 -3.477 1.00 93.75 92 HIS A CA 1
ATOM 703 C C . HIS A 1 92 ? 20.281 7.571 -2.072 1.00 93.75 92 HIS A C 1
ATOM 705 O O . HIS A 1 92 ? 20.766 7.032 -1.083 1.00 93.75 92 HIS A O 1
ATOM 711 N N . PHE A 1 93 ? 19.313 8.487 -1.955 1.00 94.50 93 PHE A N 1
ATOM 712 C CA . PHE A 1 93 ? 18.725 8.844 -0.663 1.00 94.50 93 PHE A CA 1
ATOM 713 C C . PHE A 1 93 ? 17.842 7.740 -0.065 1.00 94.50 93 PHE A C 1
ATOM 715 O O . PHE A 1 93 ? 17.498 7.825 1.106 1.00 94.50 93 PHE A O 1
ATOM 722 N N . PHE A 1 94 ? 17.465 6.701 -0.811 1.00 94.50 94 PHE A N 1
ATOM 723 C CA . PHE A 1 94 ? 16.754 5.542 -0.263 1.00 94.50 94 PHE A CA 1
ATOM 724 C C . PHE A 1 94 ? 17.682 4.525 0.413 1.00 94.50 94 PHE A C 1
ATOM 726 O O . PHE A 1 94 ? 17.183 3.619 1.084 1.00 94.50 94 PHE A O 1
ATOM 733 N N . ALA A 1 95 ? 19.002 4.667 0.261 1.00 91.00 95 ALA A N 1
ATOM 734 C CA . ALA A 1 95 ? 19.970 3.851 0.981 1.00 91.00 95 ALA A CA 1
ATOM 735 C C . ALA A 1 95 ? 19.909 4.149 2.490 1.00 91.00 95 ALA A C 1
ATOM 737 O O . ALA A 1 95 ? 19.652 5.281 2.902 1.00 91.00 95 ALA A O 1
ATOM 738 N N . ASP A 1 96 ? 20.113 3.113 3.308 1.00 88.50 96 ASP A N 1
ATOM 739 C CA . ASP A 1 96 ? 20.163 3.184 4.778 1.00 88.50 96 ASP A CA 1
ATOM 740 C C . ASP A 1 96 ? 18.938 3.850 5.450 1.00 88.50 96 ASP A C 1
ATOM 742 O O . ASP A 1 96 ? 18.992 4.306 6.590 1.00 88.50 96 ASP A O 1
ATOM 746 N N . ALA A 1 97 ? 17.788 3.873 4.769 1.00 90.19 97 ALA A N 1
ATOM 747 C CA . ALA A 1 97 ? 16.571 4.553 5.216 1.00 90.19 97 ALA A CA 1
ATOM 748 C C . ALA A 1 97 ? 15.574 3.635 5.959 1.00 90.19 97 ALA A C 1
ATOM 750 O O . ALA A 1 97 ? 14.355 3.799 5.852 1.00 90.19 97 ALA A O 1
ATOM 751 N N . GLU A 1 98 ? 16.063 2.661 6.734 1.00 86.75 98 GLU A N 1
ATOM 752 C CA . GLU A 1 98 ? 15.226 1.647 7.407 1.00 86.75 98 GLU A CA 1
ATOM 753 C C . GLU A 1 98 ? 14.207 2.250 8.392 1.00 86.75 98 GLU A C 1
ATOM 755 O O . GLU A 1 98 ? 13.102 1.724 8.565 1.00 86.75 98 GLU A O 1
ATOM 760 N N . HIS A 1 99 ? 14.529 3.405 8.982 1.00 89.50 99 HIS A N 1
ATOM 761 C CA . HIS A 1 99 ? 13.622 4.165 9.848 1.00 89.50 99 HIS A CA 1
ATOM 762 C C . HIS A 1 99 ? 12.336 4.614 9.130 1.00 89.50 99 HIS A C 1
ATOM 764 O O . HIS A 1 99 ? 11.291 4.741 9.765 1.00 89.50 99 HIS A O 1
ATOM 770 N N . HIS A 1 100 ? 12.382 4.772 7.804 1.00 90.69 100 HIS A N 1
ATOM 771 C CA . HIS A 1 100 ? 11.238 5.110 6.954 1.00 90.69 100 HIS A CA 1
ATOM 772 C C . HIS A 1 100 ? 10.642 3.884 6.239 1.00 90.69 100 HIS A C 1
ATOM 774 O O . HIS A 1 100 ? 9.936 4.024 5.237 1.00 90.69 100 HIS A O 1
ATOM 780 N N . SER A 1 101 ? 10.895 2.670 6.741 1.00 90.19 101 SER A N 1
ATOM 781 C CA . SER A 1 101 ? 10.483 1.411 6.101 1.00 90.19 101 SER A CA 1
ATOM 782 C C . SER A 1 101 ? 9.000 1.351 5.727 1.00 90.19 101 SER A C 1
ATOM 784 O O . SER A 1 101 ? 8.677 0.885 4.638 1.00 90.19 101 SER A O 1
ATOM 786 N N . ALA A 1 102 ? 8.098 1.873 6.563 1.00 91.25 102 ALA A N 1
ATOM 787 C CA . ALA A 1 102 ? 6.665 1.916 6.262 1.00 91.25 102 ALA A CA 1
ATOM 788 C C . ALA A 1 102 ? 6.330 2.803 5.046 1.00 91.25 102 ALA A C 1
ATOM 790 O O . ALA A 1 102 ? 5.486 2.439 4.224 1.00 91.25 102 ALA A O 1
ATOM 791 N N . LEU A 1 103 ? 7.000 3.953 4.907 1.00 93.75 103 LEU A N 1
ATOM 792 C CA . LEU A 1 103 ? 6.802 4.860 3.775 1.00 93.75 103 LEU A CA 1
ATOM 793 C C . LEU A 1 103 ? 7.375 4.265 2.484 1.00 93.75 103 LEU A C 1
ATOM 795 O O . LEU A 1 103 ? 6.745 4.349 1.427 1.00 93.75 103 LEU A O 1
ATOM 799 N N . LEU A 1 104 ? 8.548 3.639 2.575 1.00 94.00 104 LEU A N 1
ATOM 800 C CA . LEU A 1 104 ? 9.202 2.969 1.452 1.00 94.00 104 LEU A CA 1
ATOM 801 C C . LEU A 1 104 ? 8.394 1.767 0.964 1.00 94.00 104 LEU A C 1
ATOM 803 O O . LEU A 1 104 ? 8.166 1.649 -0.236 1.00 94.00 104 LEU A O 1
ATOM 807 N N . ASP A 1 105 ? 7.891 0.937 1.880 1.00 91.44 105 ASP A N 1
ATOM 808 C CA . ASP A 1 105 ? 6.998 -0.190 1.583 1.00 91.44 105 ASP A CA 1
ATOM 809 C C . ASP A 1 105 ? 5.737 0.301 0.855 1.00 91.44 105 ASP A C 1
ATOM 811 O O . ASP A 1 105 ? 5.400 -0.173 -0.233 1.00 91.44 105 ASP A O 1
ATOM 815 N N . ALA A 1 106 ? 5.090 1.346 1.385 1.00 93.38 106 ALA A N 1
ATOM 816 C CA . ALA A 1 106 ? 3.921 1.950 0.753 1.00 93.38 106 ALA A CA 1
ATOM 817 C C . ALA A 1 106 ? 4.227 2.517 -0.642 1.00 93.38 106 ALA A C 1
ATOM 819 O O . ALA A 1 106 ? 3.435 2.327 -1.568 1.00 93.38 106 ALA A O 1
ATOM 820 N N . THR A 1 107 ? 5.362 3.196 -0.810 1.00 94.75 107 THR A N 1
ATOM 821 C CA . THR A 1 107 ? 5.787 3.776 -2.093 1.00 94.75 107 THR A CA 1
ATOM 822 C C . THR A 1 107 ? 6.071 2.685 -3.115 1.00 94.75 107 THR A C 1
ATOM 824 O O . THR A 1 107 ? 5.507 2.707 -4.208 1.00 94.75 107 THR A O 1
ATOM 827 N N . LEU A 1 108 ? 6.878 1.693 -2.743 1.00 93.56 108 LEU A N 1
ATOM 828 C CA . LEU A 1 108 ? 7.261 0.572 -3.591 1.00 93.56 108 LEU A CA 1
ATOM 829 C C . LEU A 1 108 ? 6.030 -0.192 -4.091 1.00 93.56 108 LEU A C 1
ATOM 831 O O . LEU A 1 108 ? 5.867 -0.381 -5.297 1.00 93.56 108 LEU A O 1
ATOM 835 N N . HIS A 1 109 ? 5.122 -0.565 -3.187 1.00 91.81 109 HIS A N 1
ATOM 836 C CA . HIS A 1 109 ? 3.894 -1.275 -3.546 1.00 91.81 109 HIS A CA 1
ATOM 837 C C . HIS A 1 109 ? 2.951 -0.422 -4.410 1.00 91.81 109 HIS A C 1
ATOM 839 O O . HIS A 1 109 ? 2.336 -0.943 -5.345 1.00 91.81 109 HIS A O 1
ATOM 845 N N . THR A 1 110 ? 2.847 0.885 -4.141 1.00 93.00 110 THR A N 1
ATOM 846 C CA . THR A 1 110 ? 1.986 1.787 -4.926 1.00 93.00 110 THR A CA 1
ATOM 847 C C . THR A 1 110 ? 2.532 1.978 -6.340 1.00 93.00 110 THR A C 1
ATOM 849 O O . THR A 1 110 ? 1.777 1.855 -7.304 1.00 93.00 110 THR A O 1
ATOM 852 N N . VAL A 1 111 ? 3.839 2.210 -6.499 1.00 93.94 111 VAL A N 1
ATOM 853 C CA . VAL A 1 111 ? 4.452 2.379 -7.827 1.00 93.94 111 VAL A CA 1
ATOM 854 C C . VAL A 1 111 ? 4.476 1.061 -8.603 1.00 93.94 111 VAL A C 1
ATOM 856 O O . VAL A 1 111 ? 4.206 1.050 -9.805 1.00 93.94 111 VAL A O 1
ATOM 859 N N . TYR A 1 112 ? 4.691 -0.070 -7.924 1.00 91.75 112 TYR A N 1
ATOM 860 C CA . TYR A 1 112 ? 4.565 -1.391 -8.540 1.00 91.75 112 TYR A CA 1
ATOM 861 C C . TYR A 1 112 ? 3.149 -1.634 -9.079 1.00 91.75 112 TYR A C 1
ATOM 863 O O . TYR A 1 112 ? 2.985 -2.071 -10.218 1.00 91.75 112 TYR A O 1
ATOM 871 N N . ARG A 1 113 ? 2.111 -1.266 -8.318 1.00 87.62 113 ARG A N 1
ATOM 872 C CA . ARG A 1 113 ? 0.725 -1.295 -8.806 1.00 87.62 113 ARG A CA 1
ATOM 873 C C . ARG A 1 113 ? 0.520 -0.343 -9.983 1.00 87.62 113 ARG A C 1
ATOM 875 O O . ARG A 1 113 ? -0.184 -0.692 -10.928 1.00 87.62 113 ARG A O 1
ATOM 882 N N . MET A 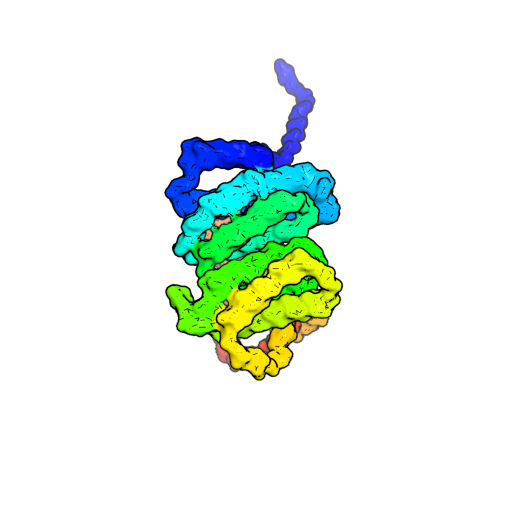1 114 ? 1.166 0.822 -9.959 1.00 89.50 114 MET A N 1
ATOM 883 C CA . MET A 1 114 ? 1.080 1.809 -11.034 1.00 89.50 114 MET A CA 1
ATOM 884 C C . MET A 1 114 ? 1.518 1.229 -12.392 1.00 89.50 114 MET A C 1
ATOM 886 O O . MET A 1 114 ? 0.928 1.548 -13.419 1.00 89.50 114 MET A O 1
ATOM 890 N N . ASN A 1 115 ? 2.472 0.291 -12.412 1.00 86.56 115 ASN A N 1
ATOM 891 C CA . ASN A 1 115 ? 2.892 -0.413 -13.633 1.00 86.56 115 ASN A CA 1
ATOM 892 C C . ASN A 1 115 ? 1.740 -1.166 -14.339 1.00 86.56 115 ASN A C 1
ATOM 894 O O . ASN A 1 115 ? 1.770 -1.359 -15.559 1.00 86.56 115 ASN A O 1
ATOM 898 N N . ARG A 1 116 ? 0.713 -1.582 -13.586 1.00 82.88 116 ARG A N 1
ATOM 899 C CA . ARG A 1 116 ? -0.445 -2.339 -14.091 1.00 82.88 116 ARG A CA 1
ATOM 900 C C . ARG A 1 116 ? -1.577 -1.449 -14.617 1.00 82.88 116 ARG A C 1
ATOM 902 O O . ARG A 1 116 ? -2.496 -1.978 -15.237 1.00 82.88 116 ARG A O 1
ATOM 909 N N . LEU A 1 117 ? -1.500 -0.128 -14.440 1.00 84.56 117 LEU A N 1
ATOM 910 C CA . LEU A 1 117 ? -2.540 0.798 -14.895 1.00 84.56 117 LEU A CA 1
ATOM 911 C C . LEU A 1 117 ? -2.737 0.716 -16.405 1.00 84.56 117 LEU A C 1
ATOM 913 O O . LEU A 1 117 ? -1.777 0.782 -17.181 1.00 84.56 117 LEU A O 1
ATOM 917 N N . LYS A 1 118 ? -3.987 0.604 -16.853 1.00 81.81 118 LYS A N 1
ATOM 918 C CA . LYS A 1 118 ? -4.296 0.505 -18.292 1.00 81.81 118 LYS A CA 1
ATOM 919 C C . LYS A 1 118 ? -4.138 1.845 -19.007 1.00 81.81 118 LYS A C 1
ATOM 921 O O . LYS A 1 118 ? -3.792 1.865 -20.182 1.00 81.81 118 LYS A O 1
ATOM 926 N N . SER A 1 119 ? -4.300 2.950 -18.282 1.00 84.50 119 SER A N 1
ATOM 927 C CA . SER A 1 119 ? -4.177 4.317 -18.797 1.00 84.50 119 SER A CA 1
ATOM 928 C C . SER A 1 119 ? -2.741 4.766 -19.106 1.00 84.50 119 SER A C 1
ATOM 930 O O . SER A 1 119 ? -2.561 5.853 -19.651 1.00 84.50 119 SER A O 1
ATOM 932 N N . LEU A 1 120 ? -1.711 3.987 -18.742 1.00 87.38 120 LEU A N 1
ATOM 933 C CA . LEU A 1 120 ? -0.316 4.362 -18.991 1.00 87.38 120 LEU A CA 1
ATOM 934 C C . LEU A 1 120 ? 0.154 3.997 -20.400 1.00 87.38 120 LEU A C 1
ATOM 936 O O . LEU A 1 120 ? 0.001 2.863 -20.867 1.00 87.38 120 LEU A O 1
ATOM 940 N N . THR A 1 121 ? 0.829 4.955 -21.030 1.00 88.00 121 THR A N 1
ATOM 941 C CA . THR A 1 121 ? 1.580 4.751 -22.276 1.00 88.00 121 THR A CA 1
ATOM 942 C C . THR A 1 121 ? 2.850 3.926 -22.037 1.00 88.00 121 THR A C 1
ATOM 944 O O . THR A 1 121 ? 3.310 3.784 -20.902 1.00 88.00 121 THR A O 1
ATOM 947 N N . LYS A 1 122 ? 3.462 3.405 -23.110 1.00 85.56 122 LYS A N 1
ATOM 948 C CA . LYS A 1 122 ? 4.717 2.635 -23.029 1.00 85.56 122 LYS A CA 1
ATOM 949 C C . LYS A 1 122 ? 5.841 3.420 -22.335 1.00 85.56 122 LYS A C 1
ATOM 951 O O . LYS A 1 122 ? 6.404 2.920 -21.370 1.00 85.56 122 LYS A O 1
ATOM 956 N N . ASN A 1 123 ? 6.088 4.665 -22.748 1.00 87.94 123 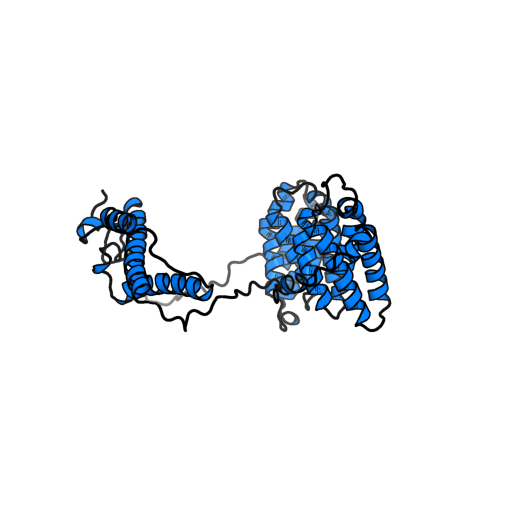ASN A N 1
ATOM 957 C CA . ASN A 1 123 ? 7.143 5.507 -22.166 1.00 87.94 123 ASN A CA 1
ATOM 958 C C . ASN A 1 123 ? 6.895 5.806 -20.677 1.00 87.94 123 ASN A C 1
ATOM 960 O O . ASN A 1 123 ? 7.825 5.862 -19.881 1.00 87.94 123 ASN A O 1
ATOM 964 N N . GLN A 1 124 ? 5.631 5.967 -20.273 1.00 91.81 124 GLN A N 1
ATOM 965 C CA . GLN A 1 124 ? 5.291 6.152 -18.861 1.00 91.81 124 GLN A CA 1
ATOM 966 C C . GLN A 1 124 ? 5.553 4.884 -18.040 1.00 91.81 124 GLN A C 1
ATOM 968 O O . GLN A 1 124 ? 6.051 4.977 -16.923 1.00 91.81 124 GLN A O 1
ATOM 973 N N . ARG A 1 125 ? 5.276 3.694 -18.592 1.00 89.75 125 ARG A N 1
ATOM 974 C CA . ARG A 1 125 ? 5.643 2.422 -17.943 1.00 89.75 125 ARG A CA 1
ATOM 975 C C . ARG A 1 125 ? 7.155 2.237 -17.848 1.00 89.75 125 ARG A C 1
ATOM 977 O O . ARG A 1 125 ? 7.618 1.670 -16.866 1.00 89.75 125 ARG A O 1
ATOM 984 N N . GLU A 1 126 ? 7.921 2.727 -18.820 1.00 89.62 126 GLU A N 1
ATOM 985 C CA . GLU A 1 126 ? 9.387 2.735 -18.736 1.00 89.62 126 GLU A CA 1
ATOM 986 C C . GLU A 1 126 ? 9.866 3.597 -17.560 1.00 89.62 126 GLU A C 1
ATOM 988 O O . GLU A 1 126 ? 10.633 3.101 -16.741 1.00 89.62 126 GLU A O 1
ATOM 993 N N . ALA A 1 127 ? 9.311 4.800 -17.366 1.00 93.25 127 ALA A N 1
ATOM 994 C CA . ALA A 1 127 ? 9.619 5.631 -16.194 1.00 93.25 127 ALA A CA 1
ATOM 995 C C . ALA A 1 127 ? 9.267 4.941 -14.858 1.00 93.25 127 ALA A C 1
ATOM 997 O O . ALA A 1 127 ? 10.033 5.009 -13.896 1.00 93.25 127 ALA A O 1
ATOM 998 N N . VAL A 1 128 ? 8.132 4.229 -14.798 1.00 93.88 128 VAL A N 1
ATOM 999 C CA . VAL A 1 128 ? 7.765 3.384 -13.645 1.00 93.88 128 VAL A CA 1
ATOM 1000 C C . VAL A 1 128 ? 8.794 2.278 -13.427 1.00 93.88 128 VAL A C 1
ATOM 1002 O O . VAL A 1 128 ? 9.250 2.068 -12.303 1.00 93.88 128 VAL A O 1
ATOM 1005 N N . SER A 1 129 ? 9.174 1.572 -14.493 1.00 91.88 129 SER A N 1
ATOM 1006 C CA . SER A 1 129 ? 10.158 0.493 -14.430 1.00 91.88 129 SER A CA 1
ATOM 1007 C C . SER A 1 129 ? 11.521 0.987 -13.963 1.00 91.88 129 SER A C 1
ATOM 1009 O O . SER A 1 129 ? 12.170 0.279 -13.195 1.00 91.88 129 SER A O 1
ATOM 1011 N N . ASP A 1 130 ? 11.977 2.139 -14.443 1.00 93.69 130 ASP A N 1
ATOM 1012 C CA . ASP A 1 130 ? 13.299 2.667 -14.120 1.00 93.69 130 ASP A CA 1
ATOM 1013 C C . ASP A 1 130 ? 13.367 3.125 -12.662 1.00 93.69 130 ASP A C 1
ATOM 1015 O O . ASP A 1 130 ? 14.333 2.792 -11.974 1.00 93.69 130 ASP A O 1
ATOM 1019 N N . PHE A 1 131 ? 12.301 3.744 -12.144 1.00 96.12 131 PHE A N 1
ATOM 1020 C CA . PHE A 1 131 ? 12.199 4.031 -10.715 1.00 96.12 131 PHE A CA 1
ATOM 1021 C C . PHE A 1 131 ? 12.190 2.754 -9.865 1.00 96.12 131 PHE A C 1
ATOM 1023 O O . PHE A 1 131 ? 12.937 2.666 -8.893 1.00 96.12 131 PHE A O 1
ATOM 1030 N N . LEU A 1 132 ? 11.384 1.745 -10.226 1.00 94.25 132 LEU A N 1
ATOM 1031 C CA . LEU A 1 132 ? 11.319 0.478 -9.481 1.00 94.25 132 LEU A CA 1
ATOM 1032 C C . LEU A 1 132 ? 12.678 -0.232 -9.440 1.00 94.25 132 LEU A C 1
ATOM 1034 O O . LEU A 1 132 ? 13.061 -0.789 -8.411 1.00 94.25 132 LEU A O 1
ATOM 1038 N N . VAL A 1 133 ? 13.422 -0.188 -10.544 1.00 92.69 133 VAL A N 1
ATOM 1039 C CA . VAL A 1 133 ? 14.800 -0.687 -10.625 1.00 92.69 133 VAL A CA 1
ATOM 1040 C C . VAL A 1 133 ? 15.726 0.128 -9.724 1.00 92.69 133 VAL A C 1
ATOM 1042 O O . VAL A 1 133 ? 16.509 -0.465 -8.987 1.00 92.69 133 VAL A O 1
ATOM 1045 N N . ALA A 1 134 ? 15.634 1.458 -9.755 1.00 94.31 134 ALA A N 1
ATOM 1046 C CA . ALA A 1 134 ? 16.478 2.339 -8.956 1.00 94.31 134 ALA A CA 1
ATOM 1047 C C . ALA A 1 134 ? 16.241 2.153 -7.452 1.00 94.31 134 ALA A C 1
ATOM 1049 O O . ALA A 1 134 ? 17.189 1.864 -6.734 1.00 94.31 134 ALA A O 1
ATOM 1050 N N . ILE A 1 135 ? 14.993 2.196 -6.979 1.00 93.56 135 ILE A N 1
ATOM 1051 C CA . ILE A 1 135 ? 14.686 1.989 -5.554 1.00 93.56 135 ILE A CA 1
ATOM 1052 C C . ILE A 1 135 ? 15.094 0.582 -5.091 1.00 93.56 135 ILE A C 1
ATOM 1054 O O . ILE A 1 135 ? 15.669 0.420 -4.019 1.00 93.56 135 ILE A O 1
ATOM 1058 N N . THR A 1 136 ? 14.897 -0.443 -5.925 1.00 92.00 136 THR A N 1
ATOM 1059 C CA . THR A 1 136 ? 15.278 -1.823 -5.579 1.00 92.00 136 THR A CA 1
ATOM 1060 C C . THR A 1 136 ? 16.783 -1.997 -5.447 1.00 92.00 136 THR A C 1
ATOM 1062 O O . THR A 1 136 ? 17.202 -2.898 -4.735 1.00 92.00 136 THR A O 1
ATOM 1065 N N . ARG A 1 137 ? 17.609 -1.154 -6.082 1.00 91.19 137 ARG A N 1
ATOM 1066 C CA . ARG A 1 137 ? 19.072 -1.179 -5.895 1.00 91.19 137 ARG A CA 1
ATOM 1067 C C . ARG A 1 137 ? 19.513 -0.673 -4.531 1.00 91.19 137 ARG A C 1
ATOM 1069 O O . ARG A 1 137 ? 20.579 -1.087 -4.085 1.00 91.19 137 ARG A O 1
ATOM 1076 N N . GLU A 1 138 ? 18.682 0.119 -3.871 1.00 92.25 138 GLU A N 1
ATOM 1077 C CA . GLU A 1 138 ? 19.009 0.779 -2.605 1.00 92.25 138 GLU A CA 1
ATOM 1078 C C . GLU A 1 138 ? 18.377 0.058 -1.408 1.00 92.25 138 GLU A C 1
ATOM 1080 O O . GLU A 1 138 ? 18.954 0.017 -0.327 1.00 92.25 138 GLU A O 1
ATOM 1085 N N . LEU A 1 139 ? 17.219 -0.588 -1.599 1.00 91.56 139 LEU A N 1
ATOM 1086 C CA . LEU A 1 139 ? 16.508 -1.262 -0.509 1.00 91.56 139 LEU A CA 1
ATOM 1087 C C . LEU A 1 139 ? 17.198 -2.562 -0.054 1.00 91.56 139 LEU A C 1
ATOM 1089 O O . LEU A 1 139 ? 17.584 -3.374 -0.908 1.00 91.56 139 LEU A O 1
ATOM 1093 N N . PRO A 1 140 ? 17.282 -2.830 1.264 1.00 90.81 140 PRO A N 1
ATOM 1094 C CA . PRO A 1 140 ? 17.794 -4.089 1.796 1.00 90.81 140 PRO A CA 1
ATOM 1095 C C . PRO A 1 140 ? 16.864 -5.269 1.455 1.00 90.81 140 PRO A C 1
ATOM 1097 O O . PRO A 1 140 ? 15.655 -5.087 1.262 1.00 90.81 140 PRO A O 1
ATOM 1100 N N . PRO A 1 141 ? 17.385 -6.511 1.405 1.00 88.19 141 PRO A N 1
ATOM 1101 C CA . PRO A 1 141 ? 16.619 -7.664 0.938 1.00 88.19 141 PRO A CA 1
ATOM 1102 C C . PRO A 1 141 ? 15.379 -7.975 1.786 1.00 88.19 141 PRO A C 1
ATOM 1104 O O . PRO A 1 141 ? 14.355 -8.365 1.226 1.00 88.19 141 PRO A O 1
ATOM 1107 N N . GLY A 1 142 ? 15.426 -7.727 3.100 1.00 85.75 142 GLY A N 1
ATOM 1108 C CA . GLY A 1 142 ? 14.290 -7.950 4.002 1.00 85.75 142 GLY A CA 1
ATOM 1109 C C . GLY A 1 142 ? 13.057 -7.095 3.672 1.00 85.75 142 GLY A C 1
ATOM 1110 O O . GLY A 1 142 ? 11.924 -7.553 3.822 1.00 85.75 142 GLY A O 1
ATOM 1111 N N . MET A 1 143 ? 13.247 -5.882 3.141 1.00 87.69 143 MET A N 1
ATOM 1112 C CA . MET A 1 143 ? 12.134 -5.008 2.740 1.00 87.69 143 MET A CA 1
ATOM 1113 C C . MET A 1 143 ? 11.456 -5.472 1.445 1.00 87.69 143 MET A C 1
ATOM 1115 O O . MET A 1 143 ? 10.272 -5.219 1.241 1.00 87.69 143 MET A O 1
ATOM 1119 N N . MET A 1 144 ? 12.170 -6.211 0.591 1.00 89.19 144 MET A N 1
ATOM 1120 C CA . MET A 1 144 ? 11.640 -6.702 -0.685 1.00 89.19 144 MET A CA 1
ATOM 1121 C C . MET A 1 144 ? 10.717 -7.916 -0.530 1.00 89.19 144 MET A C 1
ATOM 1123 O O . MET A 1 144 ? 9.981 -8.248 -1.457 1.00 89.19 144 MET A O 1
ATOM 1127 N N . ILE A 1 145 ? 10.711 -8.584 0.628 1.00 85.56 145 ILE A N 1
ATOM 1128 C CA . ILE A 1 145 ? 10.004 -9.858 0.830 1.00 85.56 145 ILE A CA 1
ATOM 1129 C C . ILE A 1 145 ? 8.495 -9.744 0.596 1.00 85.56 145 ILE A C 1
ATOM 1131 O O . ILE A 1 145 ? 7.902 -10.621 -0.041 1.00 85.56 145 ILE A O 1
ATOM 1135 N N . LYS A 1 146 ? 7.861 -8.668 1.079 1.00 86.38 146 LYS A N 1
ATOM 1136 C CA . LYS A 1 146 ? 6.422 -8.442 0.863 1.00 86.38 146 LYS A CA 1
ATOM 1137 C C . LYS A 1 146 ? 6.104 -8.269 -0.619 1.00 86.38 146 LYS A C 1
ATOM 1139 O O . LYS A 1 146 ? 5.146 -8.866 -1.113 1.00 86.38 146 LYS A O 1
ATOM 1144 N N . LEU A 1 147 ? 6.939 -7.519 -1.339 1.00 88.50 147 LEU A N 1
ATOM 1145 C CA . LEU A 1 147 ? 6.779 -7.342 -2.774 1.00 88.50 147 LEU A CA 1
ATOM 1146 C C . LEU A 1 147 ? 7.012 -8.653 -3.528 1.00 88.50 147 LEU A C 1
ATOM 1148 O O . LEU A 1 147 ? 6.204 -8.996 -4.382 1.00 88.50 147 LEU A O 1
ATOM 1152 N N . LEU A 1 148 ? 8.050 -9.426 -3.193 1.00 86.81 148 LEU A N 1
ATOM 1153 C CA . LEU A 1 148 ? 8.318 -10.720 -3.832 1.00 86.81 148 LEU A CA 1
ATOM 1154 C C . LEU A 1 148 ? 7.127 -11.678 -3.699 1.00 86.81 148 LEU A C 1
ATOM 1156 O O . LEU A 1 148 ? 6.747 -12.305 -4.684 1.00 86.81 148 LEU A O 1
ATOM 1160 N N . ARG A 1 149 ? 6.476 -11.742 -2.526 1.00 85.75 149 ARG A N 1
ATOM 1161 C CA . ARG A 1 149 ? 5.229 -12.515 -2.344 1.00 85.75 149 ARG A CA 1
ATOM 1162 C C . ARG A 1 149 ? 4.134 -12.070 -3.306 1.00 85.75 149 ARG A C 1
ATOM 1164 O O . ARG A 1 149 ? 3.494 -12.914 -3.926 1.00 85.75 149 ARG A O 1
ATOM 1171 N N . LYS A 1 150 ? 3.943 -10.757 -3.443 1.00 84.69 150 LYS A N 1
ATOM 1172 C CA . LYS A 1 150 ? 2.957 -10.182 -4.361 1.00 84.69 150 LYS A CA 1
ATOM 1173 C C . LYS A 1 150 ? 3.277 -10.522 -5.819 1.00 84.69 150 LYS A C 1
ATOM 1175 O O . LYS A 1 150 ? 2.403 -10.982 -6.545 1.00 84.69 150 LYS A O 1
ATOM 1180 N N . VAL A 1 151 ? 4.547 -10.407 -6.208 1.00 85.31 151 VAL A N 1
ATOM 1181 C CA . VAL A 1 151 ? 5.007 -10.710 -7.567 1.00 85.31 151 VAL A CA 1
ATOM 1182 C C . VAL A 1 151 ? 4.766 -12.177 -7.948 1.00 85.31 151 VAL A C 1
ATOM 1184 O O . VAL A 1 151 ? 4.395 -12.437 -9.089 1.00 85.31 151 VAL A O 1
ATOM 1187 N N . ILE A 1 152 ? 4.931 -13.134 -7.025 1.00 82.19 152 ILE A N 1
ATOM 1188 C CA . ILE A 1 152 ? 4.626 -14.557 -7.289 1.00 82.19 152 ILE A CA 1
ATOM 1189 C C . ILE A 1 152 ? 3.179 -14.721 -7.756 1.00 82.19 152 ILE A C 1
ATOM 1191 O O . ILE A 1 152 ? 2.928 -15.378 -8.766 1.00 82.19 152 ILE A O 1
ATOM 1195 N N . VAL A 1 153 ? 2.240 -14.105 -7.035 1.00 81.56 153 VAL A N 1
ATOM 1196 C CA . VAL A 1 153 ? 0.808 -14.163 -7.359 1.00 81.56 153 VAL A CA 1
ATOM 1197 C C . VAL A 1 153 ? 0.536 -13.470 -8.694 1.00 81.56 153 VAL A C 1
ATOM 1199 O O . VAL A 1 153 ? -0.154 -14.021 -9.550 1.00 81.56 153 VAL A O 1
ATOM 1202 N N . ASP A 1 154 ? 1.126 -12.293 -8.906 1.00 80.88 154 ASP A N 1
ATOM 1203 C CA . ASP A 1 154 ? 0.938 -11.507 -10.125 1.00 80.88 154 ASP A CA 1
ATOM 1204 C C . ASP A 1 154 ? 1.479 -12.228 -11.382 1.00 80.88 154 ASP A C 1
ATOM 1206 O O . ASP A 1 154 ? 0.804 -12.272 -12.410 1.00 80.88 154 ASP A O 1
ATOM 1210 N N . ILE A 1 155 ? 2.651 -12.872 -11.326 1.00 81.25 155 ILE A N 1
ATOM 1211 C CA . ILE A 1 155 ? 3.232 -13.606 -12.473 1.00 81.25 155 ILE A CA 1
ATOM 1212 C C . ILE A 1 155 ? 2.356 -14.788 -12.913 1.00 81.25 155 ILE A C 1
ATOM 1214 O O . ILE A 1 155 ? 2.305 -15.115 -14.105 1.00 81.25 155 ILE A O 1
ATOM 1218 N N . GLN A 1 156 ? 1.654 -15.421 -11.971 1.00 76.44 156 GLN A N 1
ATOM 1219 C CA . GLN A 1 156 ? 0.732 -16.521 -12.265 1.00 76.44 156 GLN A CA 1
ATOM 1220 C C . GLN A 1 156 ? -0.554 -16.047 -12.956 1.00 76.44 156 GLN A C 1
ATOM 1222 O O . GLN A 1 156 ? -1.197 -16.838 -13.641 1.00 76.44 156 GLN A O 1
ATOM 1227 N N . GLN A 1 157 ? -0.935 -14.777 -12.792 1.00 72.19 157 GLN A N 1
ATOM 1228 C CA . GLN A 1 157 ? -2.211 -14.244 -13.282 1.00 72.19 157 GLN A CA 1
ATOM 1229 C C . GLN A 1 157 ? -2.080 -13.366 -14.533 1.00 72.19 157 GLN A C 1
ATOM 1231 O O . GLN A 1 157 ? -3.041 -13.226 -15.288 1.00 72.19 157 GLN A O 1
ATOM 1236 N N . ILE A 1 158 ? -0.922 -12.745 -14.764 1.00 67.88 158 ILE A N 1
ATOM 1237 C CA . ILE A 1 158 ? -0.786 -11.695 -15.780 1.00 67.88 158 ILE A CA 1
ATOM 1238 C C . ILE A 1 158 ? -0.391 -12.265 -17.146 1.00 67.88 158 ILE A C 1
ATOM 1240 O O . ILE A 1 158 ? 0.664 -12.878 -17.286 1.00 67.88 158 ILE A O 1
ATOM 1244 N N . THR A 1 159 ? -1.169 -11.969 -18.187 1.00 59.16 159 THR A N 1
ATOM 1245 C CA . THR A 1 159 ? -0.975 -12.479 -19.558 1.00 59.16 159 THR A CA 1
ATOM 1246 C C . THR A 1 159 ? -0.092 -11.619 -20.477 1.00 59.16 159 THR A C 1
ATOM 1248 O O . THR A 1 159 ? 0.374 -12.141 -21.485 1.00 59.16 159 THR A O 1
ATOM 1251 N N . ASP A 1 160 ? 0.209 -10.357 -20.132 1.00 66.31 160 ASP A N 1
ATOM 1252 C CA . ASP A 1 160 ? 0.689 -9.353 -21.109 1.00 66.31 160 ASP A CA 1
ATOM 1253 C C . ASP A 1 160 ? 2.062 -8.709 -20.763 1.00 66.31 160 ASP A C 1
ATOM 1255 O O . ASP A 1 160 ? 2.757 -9.110 -19.828 1.00 66.31 160 ASP A O 1
ATOM 1259 N N . MET A 1 161 ? 2.429 -7.639 -21.495 1.00 61.50 161 MET A N 1
ATOM 1260 C CA . MET A 1 161 ? 3.637 -6.788 -21.357 1.00 61.50 161 MET A CA 1
ATOM 1261 C C . MET A 1 161 ? 3.958 -6.315 -19.926 1.00 61.50 161 MET A C 1
ATOM 1263 O O . MET A 1 161 ? 5.077 -5.893 -19.633 1.00 61.50 161 MET A O 1
ATOM 1267 N N . THR A 1 162 ? 2.990 -6.375 -19.016 1.00 69.31 162 THR A N 1
ATOM 1268 C CA . THR A 1 162 ? 3.141 -6.014 -17.603 1.00 69.31 162 THR A CA 1
ATOM 1269 C C . THR A 1 162 ? 3.973 -7.021 -16.803 1.00 69.31 162 THR A C 1
ATOM 1271 O O . THR A 1 162 ? 4.450 -6.645 -15.735 1.00 69.31 162 THR A O 1
ATOM 1274 N N . VAL A 1 163 ? 4.222 -8.239 -17.314 1.00 74.44 163 VAL A N 1
ATOM 1275 C CA . VAL A 1 163 ? 5.111 -9.247 -16.683 1.00 74.44 163 VAL A CA 1
ATOM 1276 C C . VAL A 1 163 ? 6.595 -8.872 -16.785 1.00 74.44 163 VAL A C 1
ATOM 1278 O O . VAL A 1 163 ? 7.397 -9.263 -15.936 1.00 74.44 163 VAL A O 1
ATOM 1281 N N . LEU A 1 164 ? 6.982 -8.064 -17.778 1.00 80.12 164 LEU A N 1
ATOM 1282 C CA . LEU A 1 164 ? 8.392 -7.757 -18.046 1.00 80.12 164 LEU A CA 1
ATOM 1283 C C . LEU A 1 164 ? 9.058 -6.954 -16.917 1.00 80.12 164 LEU A C 1
ATOM 1285 O O . LEU A 1 164 ? 10.212 -7.208 -16.572 1.00 80.12 164 LEU A O 1
ATOM 1289 N N . VAL A 1 165 ? 8.332 -6.007 -16.316 1.00 84.12 165 VAL A N 1
ATOM 1290 C CA . VAL A 1 165 ? 8.841 -5.179 -15.209 1.00 84.12 165 VAL A CA 1
ATOM 1291 C C . VAL A 1 165 ? 9.088 -6.011 -13.940 1.00 84.12 165 VAL A C 1
ATOM 1293 O O . VAL A 1 165 ? 10.203 -5.941 -13.424 1.00 84.12 165 VAL A O 1
ATOM 1296 N N . PRO A 1 166 ? 8.141 -6.847 -13.458 1.00 86.12 166 PRO A N 1
ATOM 1297 C CA . PRO A 1 166 ? 8.402 -7.798 -12.380 1.00 86.12 166 PRO A CA 1
ATOM 1298 C C . PRO A 1 166 ? 9.614 -8.702 -12.637 1.00 86.12 166 PRO A C 1
ATOM 1300 O O . PRO A 1 166 ? 10.446 -8.859 -11.748 1.00 86.12 166 PRO A O 1
ATOM 1303 N N . LEU A 1 167 ? 9.767 -9.251 -13.849 1.00 87.81 167 LEU A N 1
ATOM 1304 C CA . LEU A 1 167 ? 10.921 -10.099 -14.183 1.00 87.81 167 LEU A CA 1
ATOM 1305 C C . LEU A 1 167 ? 12.247 -9.330 -14.102 1.00 87.81 167 LEU A C 1
ATOM 1307 O O . LEU A 1 167 ? 13.211 -9.827 -13.518 1.00 87.81 167 LEU A O 1
ATOM 1311 N N . ARG A 1 168 ? 12.296 -8.103 -14.637 1.00 88.25 168 ARG A N 1
ATOM 1312 C CA . ARG A 1 168 ? 13.471 -7.217 -14.539 1.00 88.25 168 ARG A CA 1
ATOM 1313 C C . ARG A 1 168 ? 13.813 -6.895 -13.082 1.00 88.25 168 ARG A C 1
ATOM 1315 O O . ARG A 1 168 ? 14.984 -6.930 -12.713 1.00 88.25 168 ARG A O 1
ATOM 1322 N N . LEU A 1 169 ? 12.797 -6.612 -12.268 1.00 89.19 169 LEU A N 1
ATOM 1323 C CA . LEU A 1 169 ? 12.929 -6.309 -10.844 1.00 89.19 169 LEU A CA 1
ATOM 1324 C C . LEU A 1 169 ? 13.537 -7.478 -10.063 1.00 89.19 169 LEU A C 1
ATOM 1326 O O . LEU A 1 169 ? 14.498 -7.300 -9.318 1.00 89.19 169 LEU A O 1
ATOM 1330 N N . ILE A 1 170 ? 12.986 -8.677 -10.265 1.00 90.69 170 ILE A N 1
ATOM 1331 C CA . ILE A 1 170 ? 13.440 -9.896 -9.596 1.00 90.69 170 ILE A CA 1
ATOM 1332 C C . ILE A 1 170 ? 14.867 -10.234 -10.015 1.00 90.69 170 ILE A C 1
ATOM 1334 O O . ILE A 1 170 ? 15.698 -10.504 -9.153 1.00 90.69 170 ILE A O 1
ATOM 1338 N N . THR A 1 171 ? 15.161 -10.180 -11.317 1.00 91.44 171 THR A N 1
ATOM 1339 C CA . THR A 1 171 ? 16.503 -10.471 -11.845 1.00 91.44 171 THR A CA 1
ATOM 1340 C C . THR A 1 171 ? 17.541 -9.602 -11.140 1.00 91.44 171 THR A C 1
ATOM 1342 O O . THR A 1 171 ? 18.478 -10.120 -10.542 1.00 91.44 171 THR A O 1
ATOM 1345 N N . LEU A 1 172 ? 17.308 -8.286 -11.104 1.00 90.44 172 LEU A N 1
ATOM 1346 C CA . LEU A 1 172 ? 18.200 -7.332 -10.449 1.00 90.44 172 LEU A CA 1
ATOM 1347 C C . LEU A 1 172 ? 18.363 -7.603 -8.948 1.00 90.44 172 LEU A C 1
ATOM 1349 O O . LEU A 1 172 ? 19.468 -7.514 -8.412 1.00 90.44 172 LEU A O 1
ATOM 1353 N N . HIS A 1 173 ? 17.262 -7.921 -8.265 1.00 91.75 173 HIS A N 1
ATOM 1354 C CA . HIS A 1 173 ? 17.281 -8.226 -6.839 1.00 91.75 173 HIS A CA 1
ATOM 1355 C C . HIS A 1 173 ? 18.154 -9.447 -6.537 1.00 91.75 173 HIS A C 1
ATOM 1357 O O . HIS A 1 173 ? 19.029 -9.360 -5.677 1.00 91.75 173 HIS A O 1
ATOM 1363 N N . TYR A 1 174 ? 17.978 -10.557 -7.259 1.00 91.69 174 TYR A N 1
ATOM 1364 C CA . TYR A 1 174 ? 18.762 -11.778 -7.031 1.00 91.69 174 TYR A CA 1
ATOM 1365 C C . TYR A 1 174 ? 20.204 -11.676 -7.538 1.00 91.69 174 TYR A C 1
ATOM 1367 O O . TYR A 1 174 ? 21.091 -12.248 -6.911 1.00 91.69 174 TYR A O 1
ATOM 1375 N N . GLU A 1 175 ? 20.486 -10.906 -8.591 1.00 90.94 175 GLU A N 1
ATOM 1376 C CA . GLU A 1 175 ? 21.868 -10.628 -9.015 1.00 90.94 175 GLU A CA 1
ATOM 1377 C C . GLU A 1 175 ? 22.644 -9.856 -7.938 1.00 90.94 175 GLU A C 1
ATOM 1379 O O . GLU A 1 175 ? 23.787 -10.190 -7.622 1.00 90.94 175 GLU A O 1
ATOM 1384 N N . ARG A 1 176 ? 22.010 -8.856 -7.316 1.00 90.25 176 ARG A N 1
ATOM 1385 C CA . ARG A 1 176 ? 22.619 -8.050 -6.246 1.00 90.25 176 ARG A CA 1
ATOM 1386 C C . ARG A 1 176 ? 22.686 -8.806 -4.917 1.00 90.25 176 ARG A C 1
ATOM 1388 O O . ARG A 1 176 ? 23.702 -8.778 -4.224 1.00 90.25 176 ARG A O 1
ATOM 1395 N N . CYS A 1 177 ? 21.593 -9.465 -4.539 1.00 89.19 177 CYS A N 1
ATOM 1396 C CA . CYS A 1 177 ? 21.421 -10.102 -3.235 1.00 89.19 177 CYS A CA 1
ATOM 1397 C C . CYS A 1 177 ? 21.677 -11.614 -3.260 1.00 89.19 177 CYS A C 1
ATOM 1399 O O . CYS A 1 177 ? 21.422 -12.269 -2.258 1.00 89.19 177 CYS A O 1
ATOM 1401 N N . GLY A 1 178 ? 22.212 -12.197 -4.334 1.00 86.56 178 GLY A N 1
ATOM 1402 C CA . GLY A 1 178 ? 22.375 -13.654 -4.446 1.00 86.56 178 GLY A CA 1
ATOM 1403 C C . GLY A 1 178 ? 23.147 -14.276 -3.278 1.00 86.56 178 GLY A C 1
ATOM 1404 O O . GLY A 1 178 ? 22.735 -15.292 -2.725 1.00 86.56 178 GLY A O 1
ATOM 1405 N N . LYS A 1 179 ? 24.201 -13.597 -2.800 1.00 86.25 179 LYS A N 1
ATOM 1406 C CA . LYS A 1 179 ? 24.970 -14.036 -1.622 1.00 86.25 179 LYS A CA 1
ATOM 1407 C C . LYS A 1 179 ? 24.130 -14.105 -0.343 1.00 86.25 179 LYS A C 1
ATOM 1409 O O . LYS A 1 179 ? 24.347 -15.013 0.445 1.00 86.25 179 LYS A O 1
ATOM 1414 N N . TYR A 1 180 ? 23.166 -13.202 -0.151 1.00 89.50 180 TYR A N 1
ATOM 1415 C CA . TYR A 1 180 ? 22.269 -13.204 1.014 1.00 89.50 180 TYR A CA 1
ATOM 1416 C C . TYR A 1 180 ? 21.450 -14.500 1.103 1.00 89.50 180 TYR A C 1
ATOM 1418 O O . TYR A 1 180 ? 21.297 -15.057 2.187 1.00 89.50 180 TYR A O 1
ATOM 1426 N N . TYR A 1 181 ? 20.978 -15.010 -0.038 1.00 87.25 181 TYR A N 1
ATOM 1427 C CA . TYR A 1 181 ? 20.170 -16.232 -0.113 1.00 87.25 181 TYR A CA 1
ATOM 1428 C C . TYR A 1 181 ? 20.984 -17.530 -0.019 1.00 87.25 181 TYR A C 1
ATOM 1430 O O . TYR A 1 181 ? 20.432 -18.561 0.365 1.00 87.25 181 TYR A O 1
ATOM 1438 N N . GLY A 1 182 ? 22.285 -17.471 -0.306 1.00 82.94 182 GLY A N 1
ATOM 1439 C CA . GLY A 1 182 ? 23.217 -18.584 -0.143 1.00 82.94 182 GLY A CA 1
ATOM 1440 C C . GLY A 1 182 ? 24.025 -18.475 1.151 1.00 82.94 182 GLY A C 1
ATOM 1441 O O . GLY A 1 182 ? 23.588 -18.885 2.225 1.00 82.94 182 GLY A O 1
ATOM 1442 N N . ASN A 1 183 ? 25.237 -17.934 1.023 1.00 79.12 183 ASN A N 1
ATOM 1443 C CA . ASN A 1 183 ? 26.298 -17.972 2.034 1.00 79.12 183 ASN A CA 1
ATOM 1444 C C . ASN A 1 183 ? 26.282 -16.794 3.029 1.00 79.12 183 ASN A C 1
ATOM 1446 O O . ASN A 1 183 ? 27.125 -16.744 3.923 1.00 79.12 183 ASN A O 1
ATOM 1450 N N . GLY A 1 184 ? 25.359 -15.849 2.865 1.00 80.12 184 GLY A N 1
ATOM 1451 C CA . GLY A 1 184 ? 25.282 -14.599 3.617 1.00 80.12 184 GLY A CA 1
ATOM 1452 C C . GLY A 1 184 ? 26.041 -13.429 2.985 1.00 80.12 184 GLY A C 1
ATOM 1453 O O . GLY A 1 184 ? 26.952 -13.597 2.170 1.00 80.12 184 GLY A O 1
ATOM 1454 N N . ASN A 1 185 ? 25.650 -12.211 3.359 1.00 84.00 185 ASN A N 1
ATOM 1455 C CA . ASN A 1 185 ? 26.334 -10.962 3.015 1.00 84.00 185 ASN A CA 1
ATOM 1456 C C . ASN A 1 185 ? 26.207 -9.921 4.150 1.00 84.00 185 ASN A C 1
ATOM 1458 O O . ASN A 1 185 ? 25.880 -10.267 5.281 1.00 84.00 185 ASN A O 1
ATOM 1462 N N . GLN A 1 186 ? 26.460 -8.640 3.850 1.00 81.50 186 GLN A N 1
ATOM 1463 C CA . GLN A 1 186 ? 26.345 -7.523 4.802 1.00 81.50 186 GLN A CA 1
ATOM 1464 C C . GLN A 1 186 ? 24.949 -7.360 5.435 1.00 81.50 186 GLN A C 1
ATOM 1466 O O . GLN A 1 186 ? 24.839 -6.788 6.510 1.00 81.50 186 GLN A O 1
ATOM 1471 N N . TYR A 1 187 ? 23.900 -7.898 4.805 1.00 81.94 187 TYR A N 1
ATOM 1472 C CA . TYR A 1 187 ? 22.528 -7.908 5.323 1.00 81.94 187 TYR A CA 1
ATOM 1473 C C . TYR A 1 187 ? 22.211 -9.171 6.145 1.00 81.94 187 TYR A C 1
ATOM 1475 O O . TYR A 1 187 ? 21.061 -9.400 6.511 1.00 81.94 187 TYR A O 1
ATOM 1483 N N . GLY A 1 188 ? 23.210 -10.018 6.412 1.00 86.75 188 GLY A N 1
ATOM 1484 C CA . GLY A 1 188 ? 23.054 -11.296 7.100 1.00 86.75 188 GLY A CA 1
ATOM 1485 C C . GLY A 1 188 ? 22.816 -12.462 6.142 1.00 86.75 188 GLY A C 1
ATOM 1486 O O . GLY A 1 188 ? 23.328 -12.485 5.022 1.00 86.75 188 GLY A O 1
ATOM 1487 N N . VAL A 1 189 ? 22.064 -13.459 6.605 1.00 87.12 189 VAL A N 1
ATOM 1488 C CA . VAL A 1 189 ? 21.726 -14.679 5.858 1.00 87.12 189 VAL A CA 1
ATOM 1489 C C . VAL A 1 189 ? 20.209 -14.773 5.754 1.00 87.12 189 VAL A C 1
ATOM 1491 O O . VAL A 1 189 ? 19.513 -14.544 6.743 1.00 87.12 189 VAL A O 1
ATOM 1494 N N . ALA A 1 190 ? 19.706 -15.134 4.575 1.00 86.44 190 ALA A N 1
ATOM 1495 C CA . ALA A 1 190 ? 18.285 -15.360 4.364 1.00 86.44 190 ALA A CA 1
ATOM 1496 C C . ALA A 1 190 ? 17.757 -16.478 5.271 1.00 86.44 190 ALA A C 1
ATOM 1498 O O . ALA A 1 190 ? 18.353 -17.555 5.393 1.00 86.44 190 ALA A O 1
ATOM 1499 N N . THR A 1 191 ? 16.593 -16.229 5.851 1.00 86.19 191 THR A N 1
ATOM 1500 C CA . THR A 1 191 ? 15.820 -17.209 6.607 1.00 86.19 191 THR A CA 1
ATOM 1501 C C . THR A 1 191 ? 15.307 -18.328 5.698 1.00 86.19 191 THR A C 1
ATOM 1503 O O . THR A 1 191 ? 15.146 -18.168 4.484 1.00 86.19 191 THR A O 1
ATOM 1506 N N . GLU A 1 192 ? 14.968 -19.465 6.301 1.00 81.12 192 GLU A N 1
ATOM 1507 C CA . GLU A 1 192 ? 14.395 -20.619 5.597 1.00 81.12 192 GLU A CA 1
ATOM 1508 C C . GLU A 1 192 ? 13.119 -20.251 4.817 1.00 81.12 192 GLU A C 1
ATOM 1510 O O . GLU A 1 192 ? 12.894 -20.716 3.699 1.00 81.12 192 GLU A O 1
ATOM 1515 N N . ILE A 1 193 ? 12.306 -19.345 5.373 1.00 79.38 193 ILE A N 1
ATOM 1516 C CA . ILE A 1 193 ? 11.072 -18.844 4.753 1.00 79.38 193 ILE A CA 1
ATOM 1517 C C . ILE A 1 193 ? 11.384 -18.033 3.485 1.00 79.38 193 ILE A C 1
ATOM 1519 O O . ILE A 1 193 ? 10.672 -18.144 2.486 1.00 79.38 193 ILE A O 1
ATOM 1523 N N . GLU A 1 194 ? 12.443 -17.224 3.497 1.00 84.38 194 GLU A N 1
ATOM 1524 C CA . GLU A 1 194 ? 12.852 -16.395 2.356 1.00 84.38 194 GLU A CA 1
ATOM 1525 C C . GLU A 1 194 ? 13.483 -17.233 1.239 1.00 84.38 194 GLU A C 1
ATOM 1527 O O . GLU A 1 194 ? 13.195 -17.022 0.056 1.00 84.38 194 GLU A O 1
ATOM 1532 N N . LYS A 1 195 ? 14.286 -18.241 1.596 1.00 84.88 195 LYS A N 1
ATOM 1533 C CA . LYS A 1 195 ? 14.806 -19.230 0.638 1.00 84.88 195 LYS A CA 1
ATOM 1534 C C . LYS A 1 195 ? 13.665 -20.022 -0.004 1.00 84.88 195 LYS A C 1
ATOM 1536 O O . LYS A 1 195 ? 13.620 -20.169 -1.226 1.00 84.88 195 LYS A O 1
ATOM 1541 N N . ARG A 1 196 ? 12.674 -20.439 0.793 1.00 81.38 196 ARG A N 1
ATOM 1542 C CA . ARG A 1 196 ? 11.454 -21.102 0.305 1.00 81.38 196 ARG A CA 1
ATOM 1543 C C . ARG A 1 196 ? 10.661 -20.221 -0.658 1.00 81.38 196 ARG A C 1
ATOM 1545 O O . ARG A 1 196 ? 10.230 -20.702 -1.703 1.00 81.38 196 ARG A O 1
ATOM 1552 N N . LEU A 1 197 ? 10.487 -18.940 -0.328 1.00 83.31 197 LEU A N 1
ATOM 1553 C CA . LEU A 1 197 ? 9.806 -17.969 -1.187 1.00 83.31 197 LEU A CA 1
ATOM 1554 C C . LEU A 1 197 ? 10.495 -17.837 -2.550 1.00 83.31 197 LEU A C 1
ATOM 1556 O O . LEU A 1 197 ? 9.831 -17.829 -3.582 1.00 83.31 197 LEU A O 1
ATOM 1560 N N . SER A 1 198 ? 11.826 -17.789 -2.543 1.00 88.25 198 SER A N 1
ATOM 1561 C CA . SER A 1 198 ? 12.649 -17.701 -3.751 1.00 88.25 198 SER A CA 1
ATOM 1562 C C . SER A 1 198 ? 12.434 -18.905 -4.678 1.00 88.25 198 SER A C 1
ATOM 1564 O O . SER A 1 198 ? 12.293 -18.751 -5.888 1.00 88.25 198 SER A O 1
ATOM 1566 N N . MET A 1 199 ? 12.313 -20.106 -4.112 1.00 85.31 199 MET A N 1
ATOM 1567 C CA . MET A 1 199 ? 12.004 -21.316 -4.877 1.00 85.31 199 MET A CA 1
ATOM 1568 C C . MET A 1 199 ? 10.576 -21.318 -5.436 1.00 85.31 199 MET A C 1
ATOM 1570 O O . MET A 1 199 ? 10.360 -21.699 -6.582 1.00 85.31 199 MET A O 1
ATOM 1574 N N . LEU A 1 200 ? 9.590 -20.879 -4.654 1.00 83.88 200 LEU A N 1
ATOM 1575 C CA . LEU A 1 200 ? 8.212 -20.751 -5.141 1.00 83.88 200 LEU A CA 1
ATOM 1576 C C . LEU A 1 200 ? 8.119 -19.764 -6.305 1.00 83.88 200 LEU A C 1
ATOM 1578 O O . LEU A 1 200 ? 7.380 -20.007 -7.254 1.00 83.88 200 LEU A O 1
ATOM 1582 N N . LEU A 1 201 ? 8.902 -18.685 -6.254 1.00 86.88 201 LEU A N 1
ATOM 1583 C CA . LEU A 1 201 ? 9.023 -17.734 -7.349 1.00 86.88 201 LEU A CA 1
ATOM 1584 C C . LEU A 1 201 ? 9.643 -18.365 -8.599 1.00 86.88 201 LEU A C 1
ATOM 1586 O O . LEU A 1 201 ? 9.134 -18.139 -9.695 1.00 86.88 201 LEU A O 1
ATOM 1590 N N . PHE A 1 202 ? 10.683 -19.191 -8.443 1.00 89.12 202 PHE A N 1
ATOM 1591 C CA . PHE A 1 202 ? 11.262 -19.952 -9.552 1.00 89.12 202 PHE A CA 1
ATOM 1592 C C . PHE A 1 202 ? 10.204 -20.818 -10.247 1.00 89.12 202 PHE A C 1
ATOM 1594 O O . PHE A 1 202 ? 10.017 -20.694 -11.456 1.00 89.12 202 PHE A O 1
ATOM 1601 N N . TYR A 1 203 ? 9.471 -21.643 -9.489 1.00 85.94 203 TYR A N 1
ATOM 1602 C CA . TYR A 1 203 ? 8.426 -22.505 -10.052 1.00 85.94 203 TYR A CA 1
ATOM 1603 C C . TYR A 1 203 ? 7.278 -21.702 -10.664 1.00 85.94 203 TYR A C 1
ATOM 1605 O O . TYR A 1 203 ? 6.845 -22.010 -11.767 1.00 85.94 203 TYR A O 1
ATOM 1613 N N . ALA A 1 204 ? 6.834 -20.623 -10.013 1.00 84.69 204 ALA A N 1
ATOM 1614 C CA . ALA A 1 204 ? 5.782 -19.765 -10.550 1.00 84.69 204 ALA A CA 1
ATOM 1615 C C . ALA A 1 204 ? 6.161 -19.155 -11.908 1.00 84.69 204 ALA A C 1
ATOM 1617 O O . ALA A 1 204 ? 5.326 -19.114 -12.809 1.00 84.69 204 ALA A O 1
ATOM 1618 N N . ILE A 1 205 ? 7.412 -18.710 -12.077 1.00 87.38 205 ILE A N 1
ATOM 1619 C CA . ILE A 1 205 ? 7.913 -18.221 -13.368 1.00 87.38 205 ILE A CA 1
ATOM 1620 C C . ILE A 1 205 ? 8.005 -19.378 -14.366 1.00 87.38 205 ILE A C 1
ATOM 1622 O O . ILE A 1 205 ? 7.519 -19.249 -15.486 1.00 87.38 205 ILE A O 1
ATOM 1626 N N . PHE A 1 206 ? 8.600 -20.503 -13.969 1.00 87.31 206 PHE A N 1
ATOM 1627 C CA . PHE A 1 206 ? 8.822 -21.653 -14.844 1.00 87.31 206 PHE A CA 1
ATOM 1628 C C . PHE A 1 206 ? 7.508 -22.236 -15.391 1.00 87.31 206 PHE A C 1
ATOM 1630 O O . PHE A 1 206 ? 7.363 -22.386 -16.604 1.00 87.31 206 PHE A O 1
ATOM 1637 N N . ASP A 1 207 ? 6.521 -22.472 -14.526 1.00 84.88 207 ASP A N 1
ATOM 1638 C CA . ASP A 1 207 ? 5.198 -22.988 -14.900 1.00 84.88 207 ASP A CA 1
ATOM 1639 C C . ASP A 1 207 ? 4.419 -21.976 -15.759 1.00 84.88 207 ASP A C 1
ATOM 1641 O O . ASP A 1 207 ? 3.741 -22.336 -16.729 1.00 84.88 207 ASP A O 1
ATOM 1645 N N . SER A 1 208 ? 4.548 -20.681 -15.445 1.00 83.88 208 SER A N 1
ATOM 1646 C CA . SER A 1 208 ? 3.930 -19.600 -16.224 1.00 83.88 208 SER A CA 1
ATOM 1647 C C . SER A 1 208 ? 4.530 -19.492 -17.630 1.00 83.88 208 SER A C 1
ATOM 1649 O O . SER A 1 208 ? 3.797 -19.220 -18.576 1.00 83.88 208 SER A O 1
ATOM 1651 N N . LEU A 1 209 ? 5.829 -19.756 -17.810 1.00 84.25 209 LEU A N 1
ATOM 1652 C CA . LEU A 1 209 ? 6.456 -19.837 -19.137 1.00 84.25 209 LEU A CA 1
ATOM 1653 C C . LEU A 1 209 ? 6.075 -21.121 -19.880 1.00 84.25 209 LEU A C 1
ATOM 1655 O O . LEU A 1 209 ? 5.805 -21.069 -21.076 1.00 84.25 209 LEU A O 1
ATOM 1659 N N . GLY A 1 210 ? 6.040 -22.262 -19.185 1.00 84.19 210 GLY A N 1
ATOM 1660 C CA . GLY A 1 210 ? 5.735 -23.565 -19.786 1.00 84.19 210 GLY A CA 1
ATOM 1661 C C . GLY A 1 210 ? 4.304 -23.682 -20.319 1.00 84.19 210 GLY A C 1
ATOM 1662 O O . GLY A 1 210 ? 4.048 -24.454 -21.239 1.00 84.19 210 GLY A O 1
ATOM 1663 N N . SER A 1 211 ? 3.376 -22.894 -19.775 1.00 83.12 211 SER A N 1
ATOM 1664 C CA . SER A 1 211 ? 1.980 -22.828 -20.228 1.00 83.12 211 SER A CA 1
ATOM 1665 C C . SER A 1 211 ? 1.732 -21.835 -21.374 1.00 83.12 211 SER A C 1
ATOM 1667 O O . SER A 1 211 ? 0.621 -21.794 -21.907 1.00 83.12 211 SER A O 1
ATOM 1669 N N . ARG A 1 212 ? 2.734 -21.038 -21.776 1.00 80.06 212 ARG A N 1
ATOM 1670 C CA . ARG A 1 212 ? 2.596 -19.964 -22.775 1.00 80.06 212 ARG A CA 1
ATOM 1671 C C . ARG A 1 212 ? 3.248 -20.317 -24.114 1.00 80.06 212 ARG A C 1
ATOM 1673 O O . ARG A 1 212 ? 4.216 -21.076 -24.150 1.00 80.06 212 ARG A O 1
ATOM 1680 N N . PRO A 1 213 ? 2.762 -19.738 -25.231 1.00 82.38 213 PRO A N 1
ATOM 1681 C CA . PRO A 1 213 ? 3.484 -19.801 -26.495 1.00 82.38 213 PRO A CA 1
ATOM 1682 C C . PRO A 1 213 ? 4.837 -19.087 -26.378 1.00 82.38 213 PRO A C 1
ATOM 1684 O O . PRO A 1 213 ? 5.009 -18.171 -25.573 1.00 82.38 213 PRO A O 1
ATOM 1687 N N . TYR A 1 214 ? 5.797 -19.502 -27.204 1.00 85.19 214 TYR A N 1
ATOM 1688 C CA . TYR A 1 214 ? 7.120 -18.890 -27.226 1.00 85.19 214 TYR A CA 1
ATOM 1689 C C . TYR A 1 214 ? 7.046 -17.424 -27.677 1.00 85.19 214 TYR A C 1
ATOM 1691 O O . TYR A 1 214 ? 6.592 -17.127 -28.781 1.00 85.19 214 TYR A O 1
ATOM 1699 N N . ASP A 1 215 ? 7.543 -16.536 -26.821 1.00 84.44 215 ASP A N 1
ATOM 1700 C CA . ASP A 1 215 ? 7.723 -15.110 -27.082 1.00 84.44 215 ASP A CA 1
ATOM 1701 C C . ASP A 1 215 ? 9.199 -14.748 -26.808 1.00 84.44 215 ASP A C 1
ATOM 1703 O O . ASP A 1 215 ? 9.649 -14.865 -25.660 1.00 84.44 215 ASP A O 1
ATOM 1707 N N . PRO A 1 216 ? 9.974 -14.334 -27.832 1.00 86.19 216 PRO A N 1
ATOM 1708 C CA . PRO A 1 216 ? 11.386 -13.989 -27.680 1.00 86.19 216 PRO A CA 1
ATOM 1709 C C . PRO A 1 216 ? 11.659 -12.935 -26.603 1.00 86.19 216 PRO A C 1
ATOM 1711 O O . PRO A 1 216 ? 12.643 -13.059 -25.868 1.00 86.19 216 PRO A O 1
ATOM 1714 N N . ASP A 1 217 ? 10.794 -11.926 -26.476 1.00 83.56 217 ASP A N 1
ATOM 1715 C CA . ASP A 1 217 ? 10.995 -10.827 -25.529 1.00 83.56 217 ASP A CA 1
ATOM 1716 C C . ASP A 1 217 ? 10.742 -11.297 -24.092 1.00 83.56 217 ASP A C 1
ATOM 1718 O O . ASP A 1 217 ? 11.522 -10.998 -23.180 1.00 83.56 217 ASP A O 1
ATOM 1722 N N . LEU A 1 218 ? 9.694 -12.099 -23.891 1.00 84.75 218 LEU A N 1
ATOM 1723 C CA . LEU A 1 218 ? 9.374 -12.691 -22.593 1.00 84.75 218 LEU A CA 1
ATOM 1724 C C . LEU A 1 218 ? 10.469 -13.659 -22.135 1.00 84.75 218 LEU A C 1
ATOM 1726 O O . LEU A 1 218 ? 10.994 -13.518 -21.029 1.00 84.75 218 LEU A O 1
ATOM 1730 N N . PHE A 1 219 ? 10.846 -14.621 -22.980 1.00 87.62 219 PHE A N 1
ATOM 1731 C CA . PHE A 1 219 ? 11.873 -15.612 -22.646 1.00 87.62 219 PHE A CA 1
ATOM 1732 C C . PHE A 1 219 ? 13.245 -14.954 -22.457 1.00 87.62 219 PHE A C 1
ATOM 1734 O O . PHE A 1 219 ? 13.977 -15.322 -21.535 1.00 87.62 219 PHE A O 1
ATOM 1741 N N . GLY A 1 220 ? 13.563 -13.926 -23.251 1.00 87.06 220 GLY A N 1
ATOM 1742 C CA . GLY A 1 220 ? 14.789 -13.139 -23.113 1.00 87.06 220 GLY A CA 1
ATOM 1743 C C . GLY A 1 220 ? 14.914 -12.422 -21.765 1.00 87.06 220 GLY A C 1
ATOM 1744 O O . GLY A 1 220 ? 16.030 -12.206 -21.292 1.00 87.06 220 GLY A O 1
ATOM 1745 N N . LYS A 1 221 ? 13.797 -12.081 -21.107 1.00 87.31 221 LYS A N 1
ATOM 1746 C CA . LYS A 1 221 ? 13.788 -11.506 -19.747 1.00 87.31 221 LYS A CA 1
ATOM 1747 C C . LYS A 1 221 ? 13.609 -12.546 -18.645 1.00 87.31 221 LYS A C 1
ATOM 1749 O O . LYS A 1 221 ? 14.125 -12.355 -17.547 1.00 87.31 221 LYS A O 1
ATOM 1754 N N . ALA A 1 222 ? 12.907 -13.640 -18.917 1.00 88.69 222 ALA A N 1
ATOM 1755 C CA . ALA A 1 222 ? 12.597 -14.639 -17.904 1.00 88.69 222 ALA A CA 1
ATOM 1756 C C . ALA A 1 222 ? 13.751 -15.624 -17.646 1.00 88.69 222 ALA A C 1
ATOM 1758 O O . ALA A 1 222 ? 13.960 -16.021 -16.502 1.00 88.69 222 ALA A O 1
ATOM 1759 N N . LEU A 1 223 ? 14.544 -15.979 -18.664 1.00 90.38 223 LEU A N 1
ATOM 1760 C CA . LEU A 1 223 ? 15.692 -16.880 -18.495 1.00 90.38 223 LEU A CA 1
ATOM 1761 C C . LEU A 1 223 ? 16.793 -16.300 -17.583 1.00 90.38 223 LEU A C 1
ATOM 1763 O O . LEU A 1 223 ? 17.240 -17.024 -16.687 1.00 90.38 223 LEU A O 1
ATOM 1767 N N . PRO A 1 224 ? 17.208 -15.019 -17.718 1.00 91.94 224 PRO A N 1
ATOM 1768 C CA . PRO A 1 224 ? 18.111 -14.394 -16.749 1.00 91.94 224 PRO A CA 1
ATOM 1769 C C . PRO A 1 224 ? 17.543 -14.403 -15.327 1.00 91.94 224 PRO A C 1
ATOM 1771 O O . PRO A 1 224 ? 18.262 -14.713 -14.384 1.00 91.94 224 PRO A O 1
ATOM 1774 N N . CYS A 1 225 ? 16.238 -14.153 -15.183 1.00 91.12 225 CYS A N 1
ATOM 1775 C CA . CYS A 1 225 ? 15.544 -14.177 -13.896 1.00 91.12 225 CYS A CA 1
ATOM 1776 C C . CYS A 1 225 ? 15.625 -15.559 -13.225 1.00 91.12 225 CYS A C 1
ATOM 1778 O O . CYS A 1 225 ? 16.064 -15.672 -12.081 1.00 91.12 225 CYS A O 1
ATOM 1780 N N . LEU A 1 226 ? 15.277 -16.623 -13.958 1.00 91.19 226 LEU A N 1
ATOM 1781 C CA . LEU A 1 226 ? 15.377 -18.006 -13.476 1.00 91.19 226 LEU A CA 1
ATOM 1782 C C . LEU A 1 226 ? 16.820 -18.376 -13.114 1.00 91.19 226 LEU A C 1
ATOM 1784 O O . LEU A 1 226 ? 17.053 -19.009 -12.087 1.00 91.19 226 LEU A O 1
ATOM 1788 N N . THR A 1 227 ? 17.787 -17.945 -13.926 1.00 91.56 227 THR A N 1
ATOM 1789 C CA . THR A 1 227 ? 19.216 -18.191 -13.685 1.00 91.56 227 THR A CA 1
ATOM 1790 C C . THR A 1 227 ? 19.701 -17.487 -12.417 1.00 91.56 227 THR A C 1
ATOM 1792 O O . THR A 1 227 ? 20.402 -18.098 -11.608 1.00 91.56 227 THR A O 1
ATOM 1795 N N . ALA A 1 228 ? 19.303 -16.230 -12.209 1.00 91.62 228 ALA A N 1
ATOM 1796 C CA . ALA A 1 228 ? 19.654 -15.455 -11.023 1.00 91.62 228 ALA A CA 1
ATOM 1797 C C . ALA A 1 228 ? 19.084 -16.091 -9.746 1.00 91.62 228 ALA A C 1
ATOM 1799 O O . ALA A 1 228 ? 19.815 -16.264 -8.771 1.00 91.62 228 ALA A O 1
ATOM 1800 N N . ILE A 1 229 ? 17.813 -16.510 -9.766 1.00 90.31 229 ILE A N 1
ATOM 1801 C CA . ILE A 1 229 ? 17.187 -17.203 -8.629 1.00 90.31 229 ILE A CA 1
ATOM 1802 C C . ILE A 1 229 ? 17.869 -18.554 -8.380 1.00 90.31 229 ILE A C 1
ATOM 1804 O O . ILE A 1 229 ? 18.245 -18.853 -7.249 1.00 90.31 229 ILE A O 1
ATOM 1808 N N . GLY A 1 230 ? 18.061 -19.359 -9.430 1.00 87.75 230 GLY A N 1
ATOM 1809 C CA . GLY A 1 230 ? 18.676 -20.683 -9.326 1.00 87.75 230 GLY A CA 1
ATOM 1810 C C . GLY A 1 230 ? 20.116 -20.639 -8.810 1.00 87.75 230 GLY A C 1
ATOM 1811 O O . GLY A 1 230 ? 20.524 -21.526 -8.073 1.00 87.75 230 GLY A O 1
ATOM 1812 N N . SER A 1 231 ? 20.864 -19.580 -9.128 1.00 88.38 231 SER A N 1
ATOM 1813 C CA . SER A 1 231 ? 22.231 -19.377 -8.623 1.00 88.38 231 SER A CA 1
ATOM 1814 C C . SER A 1 231 ? 22.276 -18.901 -7.168 1.00 88.38 231 SER A C 1
ATOM 1816 O O . SER A 1 231 ? 23.308 -19.024 -6.511 1.00 88.38 231 SER A O 1
ATOM 1818 N N . ALA A 1 232 ? 21.185 -18.318 -6.668 1.00 87.19 232 ALA A N 1
ATOM 1819 C CA . ALA A 1 232 ? 21.105 -17.759 -5.322 1.00 87.19 232 ALA A CA 1
ATOM 1820 C C . ALA A 1 232 ? 20.694 -18.792 -4.257 1.00 87.19 232 ALA A C 1
ATOM 1822 O O . ALA A 1 232 ? 20.929 -18.566 -3.071 1.00 87.19 232 ALA A O 1
ATOM 1823 N N . ILE A 1 233 ? 20.076 -19.908 -4.655 1.00 83.69 233 ILE A N 1
ATOM 1824 C CA . ILE A 1 233 ? 19.563 -20.949 -3.752 1.00 83.69 233 ILE A CA 1
ATOM 1825 C C . ILE A 1 233 ? 20.386 -22.234 -3.930 1.00 83.69 233 ILE A C 1
ATOM 1827 O O . ILE A 1 233 ? 20.767 -22.578 -5.044 1.00 83.69 233 ILE A O 1
ATOM 1831 N N . SER A 1 234 ? 20.640 -22.978 -2.844 1.00 75.19 234 SER A N 1
ATOM 1832 C CA . SER A 1 234 ? 21.280 -24.302 -2.943 1.00 75.19 234 SER A CA 1
ATOM 1833 C C . SER A 1 234 ? 20.412 -25.281 -3.757 1.00 75.19 234 SER A C 1
ATOM 1835 O O . SER A 1 234 ? 19.199 -25.326 -3.526 1.00 75.19 234 SER A O 1
ATOM 1837 N N . PRO A 1 235 ? 21.000 -26.130 -4.626 1.00 66.88 235 PRO A N 1
ATOM 1838 C CA . PRO A 1 235 ? 20.278 -27.181 -5.350 1.00 66.88 235 PRO A CA 1
ATOM 1839 C C . PRO A 1 235 ? 19.458 -28.114 -4.445 1.00 66.88 235 PRO A C 1
ATOM 1841 O O . PRO A 1 235 ? 18.414 -28.615 -4.862 1.00 66.88 235 PRO A O 1
ATOM 1844 N N . ASP A 1 236 ? 19.879 -28.300 -3.190 1.00 65.88 236 ASP A N 1
ATOM 1845 C CA . ASP A 1 236 ? 19.219 -29.185 -2.220 1.00 65.88 236 ASP A CA 1
ATOM 1846 C C . ASP A 1 236 ? 17.793 -28.735 -1.859 1.00 65.88 236 ASP A C 1
ATOM 1848 O O . ASP A 1 236 ? 16.961 -29.545 -1.444 1.00 65.88 236 ASP A O 1
ATOM 1852 N N . TYR A 1 237 ? 17.464 -27.453 -2.057 1.00 63.59 237 TYR A N 1
ATOM 1853 C CA . TYR A 1 237 ? 16.119 -26.939 -1.790 1.00 63.59 237 TYR A CA 1
ATOM 1854 C C . TYR A 1 237 ? 15.061 -27.515 -2.735 1.00 63.59 237 TYR A C 1
ATOM 1856 O O . TYR A 1 237 ? 13.919 -27.696 -2.303 1.00 63.59 237 TYR A O 1
ATOM 1864 N N . ALA A 1 238 ? 15.436 -27.886 -3.966 1.00 57.97 238 ALA A N 1
ATOM 18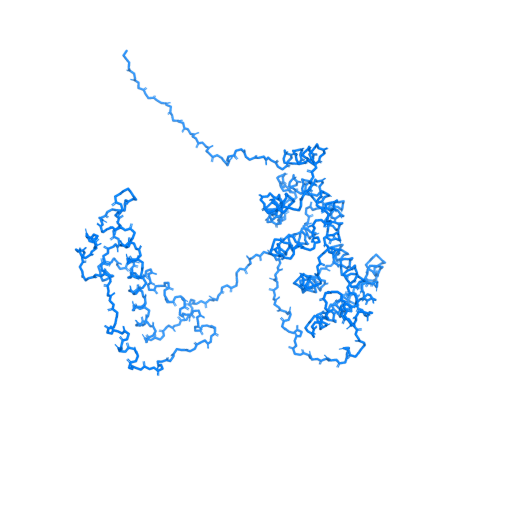65 C CA . ALA A 1 238 ? 14.536 -28.507 -4.943 1.00 57.97 238 ALA A CA 1
ATOM 1866 C C . ALA A 1 238 ? 13.957 -29.853 -4.460 1.00 57.97 238 ALA A C 1
ATOM 1868 O O . ALA A 1 238 ? 12.940 -30.313 -4.976 1.00 57.97 238 ALA A O 1
ATOM 1869 N N . LEU A 1 239 ? 14.574 -30.474 -3.446 1.00 56.81 239 LEU A N 1
ATOM 1870 C CA . LEU A 1 239 ? 14.148 -31.750 -2.866 1.00 56.81 239 LEU A CA 1
ATOM 1871 C C . LEU A 1 239 ? 13.159 -31.588 -1.700 1.00 56.81 239 LEU A C 1
ATOM 1873 O O . LEU A 1 239 ? 12.534 -32.559 -1.278 1.00 56.81 239 LEU A O 1
ATOM 1877 N N . THR A 1 240 ? 12.968 -30.371 -1.182 1.00 58.19 240 THR A N 1
ATOM 1878 C CA . THR A 1 240 ? 12.095 -30.105 -0.026 1.00 58.19 240 THR A CA 1
ATOM 1879 C C . THR A 1 240 ? 10.630 -29.958 -0.446 1.00 58.19 240 THR A C 1
ATOM 1881 O O . THR A 1 240 ? 9.986 -28.952 -0.177 1.00 58.19 240 THR A O 1
ATOM 1884 N N . VAL A 1 241 ? 10.040 -30.916 -1.157 1.00 52.97 241 VAL A N 1
ATOM 1885 C CA . VAL A 1 241 ? 8.652 -30.782 -1.644 1.00 52.97 241 VAL A CA 1
ATOM 1886 C C . VAL A 1 241 ? 7.635 -31.023 -0.514 1.00 52.97 241 VAL A C 1
ATOM 1888 O O . VAL A 1 241 ? 6.951 -32.036 -0.466 1.00 52.97 241 VAL A O 1
ATOM 1891 N N . GLY A 1 242 ? 7.510 -30.078 0.421 1.00 51.56 242 GLY A N 1
ATOM 1892 C CA . GLY A 1 242 ? 6.337 -29.961 1.287 1.00 51.56 242 GLY A CA 1
ATOM 1893 C C . GLY A 1 242 ? 5.157 -29.427 0.474 1.00 51.56 242 GLY A C 1
ATOM 1894 O O . GLY A 1 242 ? 5.053 -28.219 0.254 1.00 51.56 242 GLY A O 1
ATOM 1895 N N . VAL A 1 243 ? 4.308 -30.336 -0.010 1.00 46.66 243 VAL A N 1
ATOM 1896 C CA . VAL A 1 243 ? 3.104 -30.085 -0.832 1.00 46.66 243 VAL A CA 1
ATOM 1897 C C . VAL A 1 243 ? 2.035 -29.263 -0.083 1.00 46.66 243 VAL A C 1
ATOM 1899 O O . VAL A 1 243 ? 1.145 -28.684 -0.700 1.00 46.66 243 VAL A O 1
ATOM 1902 N N . GLU A 1 244 ? 2.143 -29.140 1.240 1.00 46.69 244 GLU A N 1
ATOM 1903 C CA . GLU A 1 244 ? 1.087 -28.586 2.096 1.00 46.69 244 GLU A CA 1
ATOM 1904 C C . GLU A 1 244 ? 1.001 -27.048 2.138 1.00 46.69 244 GLU A C 1
ATOM 1906 O O . GLU A 1 244 ? -0.029 -26.526 2.552 1.00 46.69 244 GLU A O 1
ATOM 1911 N N . ASP A 1 245 ? 2.014 -26.302 1.677 1.00 46.94 245 ASP A N 1
ATOM 1912 C CA . ASP A 1 245 ? 2.051 -24.832 1.834 1.00 46.94 245 ASP A CA 1
ATOM 1913 C C . ASP A 1 245 ? 1.780 -24.028 0.550 1.00 46.94 245 ASP A C 1
ATOM 1915 O O . ASP A 1 245 ? 1.520 -22.824 0.622 1.00 46.94 245 ASP A O 1
ATOM 1919 N N . ALA A 1 246 ? 1.760 -24.658 -0.632 1.00 45.62 246 ALA A N 1
ATOM 1920 C CA . ALA A 1 246 ? 1.343 -23.980 -1.871 1.00 45.62 246 ALA A CA 1
ATOM 1921 C C . ALA A 1 246 ? -0.125 -23.507 -1.803 1.00 45.62 246 ALA A C 1
ATOM 1923 O O . ALA A 1 246 ? -0.528 -22.568 -2.489 1.00 45.62 246 ALA A O 1
ATOM 1924 N N . THR A 1 247 ? -0.925 -24.127 -0.934 1.00 43.69 247 THR A N 1
ATOM 1925 C CA . THR A 1 247 ? -2.304 -23.734 -0.624 1.00 43.69 247 THR A CA 1
ATOM 1926 C C . THR A 1 247 ? -2.383 -22.496 0.275 1.00 43.69 247 THR A C 1
ATOM 1928 O O . THR A 1 247 ? -3.353 -21.755 0.156 1.00 43.69 247 THR A O 1
ATOM 1931 N N . LYS A 1 248 ? -1.367 -22.196 1.101 1.00 46.44 248 LYS A N 1
ATOM 1932 C CA . LYS A 1 248 ? -1.339 -20.990 1.958 1.00 46.44 248 LYS A CA 1
ATOM 1933 C C . LYS A 1 248 ? -0.951 -19.709 1.220 1.00 46.44 248 LYS A C 1
ATOM 1935 O O . LYS A 1 248 ? -1.201 -18.620 1.722 1.00 46.44 248 LYS A O 1
ATOM 1940 N N . LEU A 1 249 ? -0.357 -19.818 0.031 1.00 47.47 249 LEU A N 1
ATOM 1941 C CA . LEU A 1 249 ? -0.078 -18.668 -0.843 1.00 47.47 249 LEU A CA 1
ATOM 1942 C C . LEU A 1 249 ? -1.260 -18.310 -1.748 1.00 47.47 249 LEU A C 1
ATOM 1944 O O . LEU A 1 249 ? -1.245 -17.262 -2.385 1.00 47.47 249 LEU A O 1
ATOM 1948 N N . LYS A 1 250 ? -2.299 -19.153 -1.776 1.00 42.50 250 LYS A N 1
ATOM 1949 C CA . LYS A 1 250 ? -3.579 -18.879 -2.433 1.00 42.50 250 LYS A CA 1
ATOM 1950 C C . LYS A 1 250 ? -4.515 -18.083 -1.518 1.00 42.50 250 LYS A C 1
ATOM 1952 O O . LYS A 1 250 ? -5.682 -18.445 -1.392 1.00 42.50 250 LYS A O 1
ATOM 1957 N N . ASP A 1 251 ? -4.046 -17.011 -0.881 1.00 43.31 251 ASP A N 1
ATOM 1958 C CA . ASP A 1 251 ? -5.021 -16.012 -0.435 1.00 43.31 251 ASP A CA 1
ATOM 1959 C C . ASP A 1 251 ? -5.520 -15.302 -1.703 1.00 43.31 251 ASP A C 1
ATOM 1961 O O . ASP A 1 251 ? -4.703 -14.747 -2.449 1.00 43.31 251 ASP A O 1
ATOM 1965 N N . PRO A 1 252 ? -6.820 -15.378 -2.045 1.00 43.09 252 PRO A N 1
ATOM 1966 C CA . PRO A 1 252 ? -7.310 -14.755 -3.255 1.00 43.09 252 PRO A CA 1
ATOM 1967 C C . PRO A 1 252 ? -7.145 -13.243 -3.119 1.00 43.09 252 PRO A C 1
ATOM 1969 O O . PRO A 1 252 ? -7.793 -12.622 -2.275 1.00 43.09 252 PRO A O 1
ATOM 1972 N N . MET A 1 253 ? -6.335 -12.679 -4.012 1.00 45.00 253 MET A N 1
ATOM 1973 C CA . MET A 1 253 ? -6.427 -11.298 -4.471 1.00 45.00 253 MET A CA 1
ATOM 1974 C C . MET A 1 253 ? -6.169 -10.227 -3.391 1.00 45.00 253 MET A C 1
ATOM 1976 O O . MET A 1 253 ? -7.099 -9.652 -2.832 1.00 45.00 253 MET A O 1
ATOM 1980 N N . ASP A 1 254 ? -4.901 -9.862 -3.186 1.00 46.94 254 ASP A N 1
ATOM 1981 C CA . ASP A 1 254 ? -4.563 -8.473 -2.849 1.00 46.94 254 ASP A CA 1
ATOM 1982 C C . ASP A 1 254 ? -4.264 -7.719 -4.154 1.00 46.94 254 ASP A C 1
ATOM 1984 O O . ASP A 1 254 ? -3.111 -7.455 -4.505 1.00 46.94 254 ASP A O 1
ATOM 1988 N N . ASP A 1 255 ? -5.309 -7.329 -4.890 1.00 46.78 255 ASP A N 1
ATOM 1989 C CA . ASP A 1 255 ? -5.164 -6.433 -6.055 1.00 46.78 255 ASP A CA 1
ATOM 1990 C C . ASP A 1 255 ? -4.749 -5.001 -5.628 1.00 46.78 255 ASP A C 1
ATOM 1992 O O . ASP A 1 255 ? -4.835 -4.040 -6.396 1.00 46.78 255 ASP A O 1
ATOM 1996 N N . GLY A 1 256 ? -4.327 -4.816 -4.366 1.00 51.59 256 GLY A N 1
ATOM 1997 C CA . GLY A 1 256 ? -3.956 -3.541 -3.759 1.00 51.59 256 GLY A CA 1
ATOM 1998 C C . GLY A 1 256 ? -5.139 -2.598 -3.536 1.00 51.59 256 GLY A C 1
ATOM 1999 O O . GLY A 1 256 ? -4.971 -1.535 -2.940 1.00 51.59 256 GLY A O 1
ATOM 2000 N N . ALA A 1 257 ? -6.334 -2.949 -4.014 1.00 53.62 257 ALA A N 1
ATOM 2001 C CA . ALA A 1 257 ? -7.570 -2.382 -3.509 1.00 53.62 257 ALA A CA 1
ATOM 2002 C C . ALA A 1 257 ? -7.839 -3.032 -2.152 1.00 53.62 257 ALA A C 1
ATOM 2004 O O . ALA A 1 257 ? -7.945 -4.254 -2.064 1.00 53.62 257 ALA A O 1
ATOM 2005 N N . TRP A 1 258 ? -7.945 -2.222 -1.099 1.00 58.44 258 TRP A N 1
ATOM 2006 C CA . TRP A 1 258 ? -8.448 -2.710 0.178 1.00 58.44 258 TRP A CA 1
ATOM 2007 C C . TRP A 1 258 ? -9.892 -3.175 -0.033 1.00 58.44 258 TRP A C 1
ATOM 2009 O O . TRP A 1 258 ? -10.815 -2.365 -0.112 1.00 58.44 258 TRP A O 1
ATOM 2019 N N . ILE A 1 259 ? -10.065 -4.484 -0.198 1.00 65.81 259 ILE A N 1
ATOM 2020 C CA . ILE A 1 259 ? -11.363 -5.143 -0.255 1.00 65.81 259 ILE A CA 1
ATOM 2021 C C . ILE A 1 259 ? -11.509 -5.838 1.096 1.00 65.81 259 ILE A C 1
ATOM 2023 O O . ILE A 1 259 ? -10.929 -6.910 1.292 1.00 65.81 259 ILE A O 1
ATOM 2027 N N . PRO A 1 260 ? -12.210 -5.230 2.070 1.00 74.06 260 PRO A N 1
ATOM 2028 C CA . PRO A 1 260 ? -12.443 -5.900 3.333 1.00 74.06 260 PRO A CA 1
ATOM 2029 C C . PRO A 1 260 ? -13.213 -7.190 3.051 1.00 74.06 260 PRO A C 1
ATOM 2031 O O . PRO A 1 260 ? -14.183 -7.191 2.292 1.00 74.06 260 PRO A O 1
ATOM 2034 N N . LYS A 1 261 ? -12.786 -8.284 3.679 1.00 81.12 261 LYS A N 1
ATOM 2035 C CA . LYS A 1 261 ? -13.510 -9.559 3.696 1.00 81.12 261 LYS A CA 1
ATOM 2036 C C . LYS A 1 261 ? -14.186 -9.699 5.070 1.00 81.12 261 LYS A C 1
ATOM 2038 O O . LYS A 1 261 ? -13.672 -10.439 5.910 1.00 81.12 261 LYS A O 1
ATOM 2043 N N . PRO A 1 262 ? -15.252 -8.925 5.373 1.00 86.94 262 PRO A N 1
ATOM 2044 C CA . PRO A 1 262 ? -15.939 -9.048 6.649 1.00 86.94 262 PRO A CA 1
ATOM 2045 C C . PRO A 1 262 ? -16.592 -10.426 6.749 1.00 86.94 262 PRO A C 1
ATOM 2047 O O . PRO A 1 262 ? -16.998 -11.019 5.749 1.00 86.94 262 PRO A O 1
ATOM 2050 N N . VAL A 1 263 ? -16.701 -10.921 7.974 1.00 89.19 263 VAL A N 1
ATOM 2051 C CA . VAL A 1 263 ? -17.421 -12.156 8.257 1.00 89.19 263 VAL A CA 1
ATOM 2052 C C . VAL A 1 263 ? -18.925 -11.877 8.308 1.00 89.19 263 VAL A C 1
ATOM 2054 O O . VAL A 1 263 ? -19.354 -10.893 8.910 1.00 89.19 263 VAL A O 1
ATOM 2057 N N . ASP A 1 264 ? -19.731 -12.718 7.656 1.00 90.06 264 ASP A N 1
ATOM 2058 C CA . ASP A 1 264 ? -21.189 -12.596 7.711 1.00 90.06 264 ASP A CA 1
ATOM 2059 C C . ASP A 1 264 ? -21.709 -13.120 9.055 1.00 90.06 264 ASP A C 1
ATOM 2061 O O . ASP A 1 264 ? -21.593 -14.304 9.369 1.00 90.06 264 ASP A O 1
ATOM 2065 N N . VAL A 1 265 ? -22.293 -12.219 9.843 1.00 92.38 265 VAL A N 1
ATOM 2066 C CA . VAL A 1 265 ? -22.868 -12.503 11.166 1.00 92.38 265 VAL A CA 1
ATOM 2067 C C . VAL A 1 265 ? -24.399 -12.520 11.163 1.00 92.38 265 VAL A C 1
ATOM 2069 O O . VAL A 1 265 ? -25.017 -12.723 12.211 1.00 92.38 265 VAL A O 1
ATOM 2072 N N . SER A 1 266 ? -25.040 -12.312 10.006 1.00 88.19 266 SER A N 1
ATOM 2073 C CA . SER A 1 266 ? -26.499 -12.156 9.903 1.00 88.19 266 SER A CA 1
ATOM 2074 C C . SER A 1 266 ? -27.273 -13.411 10.316 1.00 88.19 266 SER A C 1
ATOM 2076 O O . SER A 1 266 ? -28.370 -13.307 10.859 1.00 88.19 266 SER A O 1
ATOM 2078 N N . ARG A 1 267 ? -26.682 -14.594 10.108 1.00 85.50 267 ARG A N 1
ATOM 2079 C CA . ARG A 1 267 ? -27.293 -15.909 10.376 1.00 85.50 267 ARG A CA 1
ATOM 2080 C C . ARG A 1 267 ? -26.830 -16.557 11.681 1.00 85.50 267 ARG A C 1
ATOM 2082 O O . ARG A 1 267 ? -27.079 -17.738 11.894 1.00 85.50 267 ARG A O 1
ATOM 2089 N N . VAL A 1 268 ? -26.112 -15.816 12.523 1.00 88.12 268 VAL A N 1
ATOM 2090 C CA . VAL A 1 268 ? -25.588 -16.341 13.786 1.00 88.12 268 VAL A CA 1
ATOM 2091 C C . VAL A 1 268 ? -26.603 -16.101 14.890 1.00 88.12 268 VAL A C 1
ATOM 2093 O O . VAL A 1 268 ? -26.838 -14.955 15.301 1.00 88.12 268 VAL A O 1
ATOM 2096 N N . ASP A 1 269 ? -27.164 -17.197 15.389 1.00 86.38 269 ASP A N 1
ATOM 2097 C CA . ASP A 1 269 ? -28.018 -17.195 16.567 1.00 86.38 269 ASP A CA 1
ATOM 2098 C C . ASP A 1 269 ? -27.160 -17.111 17.827 1.00 86.38 269 ASP A C 1
ATOM 2100 O O . ASP A 1 269 ? -26.255 -17.914 18.053 1.00 86.38 269 ASP A O 1
ATOM 2104 N N . MET A 1 270 ? -27.433 -16.105 18.656 1.00 85.75 270 MET A N 1
ATOM 2105 C CA . MET A 1 270 ? -26.680 -15.877 19.882 1.00 85.75 270 MET A CA 1
ATOM 2106 C C . MET A 1 270 ? -27.276 -16.694 21.038 1.00 85.75 270 MET A C 1
ATOM 2108 O O . MET A 1 270 ? -28.452 -16.490 21.356 1.00 85.75 270 MET A O 1
ATOM 2112 N N . PRO A 1 271 ? -26.494 -17.561 21.710 1.00 88.62 271 PRO A N 1
ATOM 2113 C CA . PRO A 1 271 ? -26.906 -18.236 22.938 1.00 88.62 271 PRO A CA 1
ATOM 2114 C C . PRO A 1 271 ? -27.387 -17.255 24.012 1.00 88.62 271 PRO A C 1
ATOM 2116 O O . PRO A 1 271 ? -26.885 -16.135 24.112 1.00 88.62 271 PRO A O 1
ATOM 2119 N N . ARG A 1 272 ? -28.330 -17.686 24.858 1.00 87.44 272 ARG A N 1
ATOM 2120 C CA . ARG A 1 272 ? -28.950 -16.833 25.888 1.00 87.44 272 ARG A CA 1
ATOM 2121 C C . ARG A 1 272 ? -27.932 -16.211 26.849 1.00 87.44 272 ARG A C 1
ATOM 2123 O O . ARG A 1 272 ? -28.050 -15.033 27.171 1.00 87.44 272 ARG A O 1
ATOM 2130 N N . ASP A 1 273 ? -26.914 -16.967 27.243 1.00 85.56 273 ASP A N 1
ATOM 2131 C CA . ASP A 1 273 ? -25.872 -16.485 28.156 1.00 85.56 273 ASP A CA 1
ATOM 2132 C C . ASP A 1 273 ? -25.055 -15.342 27.528 1.00 85.56 273 ASP A C 1
ATOM 2134 O O . ASP A 1 273 ? -24.732 -14.356 28.190 1.00 85.56 273 ASP A O 1
ATOM 2138 N N . LEU A 1 274 ? -24.809 -15.411 26.214 1.00 88.88 274 LEU A N 1
ATOM 2139 C CA . LEU A 1 274 ? -24.137 -14.346 25.467 1.00 88.88 274 LEU A CA 1
ATOM 2140 C C . LEU A 1 274 ? -25.042 -13.133 25.223 1.00 88.88 274 LEU A C 1
ATOM 2142 O O . LEU A 1 274 ? -24.544 -12.010 25.163 1.00 88.88 274 LEU A O 1
ATOM 2146 N N . GLN A 1 275 ? -26.363 -13.317 25.147 1.00 89.69 275 GLN A N 1
ATOM 2147 C CA . GLN A 1 275 ? -27.302 -12.189 25.114 1.00 89.69 275 GLN A CA 1
ATOM 2148 C C . GLN A 1 275 ? -27.264 -11.408 26.435 1.00 89.69 275 GLN A C 1
ATOM 2150 O O . GLN A 1 275 ? -27.170 -10.183 26.419 1.00 89.69 275 GLN A O 1
ATOM 2155 N N . MET A 1 276 ? -27.240 -12.104 27.576 1.00 87.94 276 MET A N 1
ATOM 2156 C CA . MET A 1 276 ? -27.093 -11.458 28.886 1.00 87.94 276 MET A CA 1
ATOM 2157 C C . MET A 1 276 ? -25.746 -10.740 29.021 1.00 87.94 276 MET A C 1
ATOM 2159 O O . MET A 1 276 ? -25.686 -9.610 29.505 1.00 87.94 276 MET A O 1
ATOM 2163 N N . MET A 1 277 ? -24.668 -11.362 28.535 1.00 87.62 277 MET A N 1
ATOM 2164 C CA . MET A 1 277 ? -23.350 -10.727 28.466 1.00 87.62 277 MET A CA 1
ATOM 2165 C C . MET A 1 277 ? -23.370 -9.470 27.586 1.00 87.62 277 MET A C 1
ATOM 2167 O O . MET A 1 277 ? -22.765 -8.464 27.943 1.00 87.62 277 MET A O 1
ATOM 2171 N N . THR A 1 278 ? -24.089 -9.502 26.462 1.00 92.00 278 THR A N 1
ATOM 2172 C CA . THR A 1 278 ? -24.244 -8.354 25.556 1.00 92.00 278 THR A CA 1
ATOM 2173 C C . THR A 1 278 ? -24.904 -7.172 26.261 1.00 92.00 278 THR A C 1
ATOM 2175 O O . THR A 1 278 ? -24.444 -6.043 26.103 1.00 92.00 278 THR A O 1
ATOM 2178 N N . ASP A 1 279 ? -25.948 -7.415 27.056 1.00 89.50 279 ASP A N 1
ATOM 2179 C CA . ASP A 1 279 ? -26.628 -6.367 27.824 1.00 89.50 279 ASP A CA 1
ATOM 2180 C C . ASP A 1 279 ? -25.702 -5.722 28.859 1.00 89.50 279 ASP A C 1
ATOM 2182 O O . ASP A 1 279 ? -25.585 -4.495 28.900 1.00 89.50 279 ASP A O 1
ATOM 2186 N N . ALA A 1 280 ? -24.989 -6.540 29.638 1.00 88.69 280 ALA A N 1
ATOM 2187 C CA . ALA A 1 280 ? -24.020 -6.051 30.617 1.00 88.69 280 ALA A CA 1
ATOM 2188 C C . ALA A 1 280 ? -22.873 -5.276 29.946 1.00 88.69 280 ALA A C 1
ATOM 2190 O O . ALA A 1 280 ? -22.424 -4.242 30.442 1.00 88.69 280 ALA A O 1
ATOM 2191 N N . PHE A 1 281 ? -22.414 -5.740 28.781 1.00 90.50 281 PHE A N 1
ATOM 2192 C CA . PHE A 1 281 ? -21.338 -5.085 28.045 1.00 90.50 281 PHE A CA 1
ATOM 2193 C C . PHE A 1 281 ? -21.784 -3.763 27.409 1.00 90.50 281 PHE A C 1
ATOM 2195 O O . PHE A 1 281 ? -21.010 -2.806 27.384 1.00 90.50 281 PHE A O 1
ATOM 2202 N N . ALA A 1 282 ? -23.036 -3.674 26.955 1.00 92.38 282 ALA A N 1
ATOM 2203 C CA . ALA A 1 282 ? -23.627 -2.439 26.449 1.00 92.38 282 ALA A CA 1
ATOM 2204 C C . ALA A 1 282 ? -23.717 -1.357 27.540 1.00 92.38 282 ALA A C 1
ATOM 2206 O O . ALA A 1 282 ? -23.381 -0.198 27.280 1.00 92.38 282 ALA A O 1
ATOM 2207 N N . GLU A 1 283 ? -24.119 -1.737 28.756 1.00 91.38 283 GLU A N 1
ATOM 2208 C CA . GLU A 1 283 ? -24.128 -0.845 29.922 1.00 91.38 283 GLU A CA 1
ATOM 2209 C C . GLU A 1 283 ? -22.709 -0.400 30.295 1.00 91.38 283 GLU A C 1
ATOM 2211 O O . GLU A 1 283 ? -22.434 0.799 30.352 1.00 91.38 283 GLU A O 1
ATOM 2216 N N . HIS A 1 284 ? -21.770 -1.342 30.403 1.00 89.94 284 HIS A N 1
ATOM 2217 C CA . HIS A 1 284 ? -20.370 -1.036 30.697 1.00 89.94 284 HIS A CA 1
ATOM 2218 C C . HIS A 1 284 ? -19.722 -0.113 29.647 1.00 89.94 284 HIS A C 1
ATOM 2220 O O . HIS A 1 284 ? -18.949 0.789 29.980 1.00 89.94 284 HIS A O 1
ATOM 2226 N N . PHE A 1 285 ? -20.033 -0.300 28.362 1.00 90.38 285 PHE A N 1
ATOM 2227 C CA . PHE A 1 285 ? -19.527 0.561 27.292 1.00 90.38 285 PHE A CA 1
ATOM 2228 C C . PHE A 1 285 ? -20.049 1.996 27.424 1.00 90.38 285 PHE A C 1
ATOM 2230 O O . PHE A 1 285 ? -19.295 2.957 27.233 1.00 90.38 285 PHE A O 1
ATOM 2237 N N . HIS A 1 286 ? -21.327 2.145 27.782 1.00 92.50 286 HIS A N 1
ATOM 2238 C CA . HIS A 1 286 ? -21.922 3.443 28.081 1.00 92.50 286 HIS A CA 1
ATOM 2239 C C . HIS A 1 286 ? -21.280 4.092 29.306 1.00 92.50 286 HIS A C 1
ATOM 2241 O O . HIS A 1 286 ? -20.939 5.272 29.245 1.00 92.50 286 HIS A O 1
ATOM 2247 N N . ASP A 1 287 ? -21.037 3.326 30.367 1.00 90.31 287 ASP A N 1
ATOM 2248 C CA . ASP A 1 287 ? -20.367 3.819 31.568 1.00 90.31 287 ASP A CA 1
ATOM 2249 C C . ASP A 1 287 ? -18.944 4.306 31.281 1.00 90.31 287 ASP A C 1
ATOM 2251 O O . ASP A 1 287 ? -18.583 5.436 31.603 1.00 90.31 287 ASP A O 1
ATOM 2255 N N . SER A 1 288 ? -18.145 3.513 30.567 1.00 90.56 288 SER A N 1
ATOM 2256 C CA . SER A 1 288 ? -16.789 3.913 30.170 1.00 90.56 288 SER A CA 1
ATOM 2257 C C . SER A 1 288 ? -16.778 5.159 29.271 1.00 90.56 288 SER A C 1
ATOM 2259 O O . SER A 1 288 ? -15.860 5.988 29.318 1.00 90.56 288 SER A O 1
ATOM 2261 N N . TRP A 1 289 ? -17.789 5.322 28.414 1.00 92.88 289 TRP A N 1
ATOM 2262 C CA . TRP A 1 289 ? -17.967 6.546 27.634 1.00 92.88 289 TRP A CA 1
ATOM 2263 C C . TRP A 1 289 ? -18.341 7.740 28.521 1.00 92.88 289 TRP A C 1
ATOM 2265 O O . TRP A 1 289 ? -17.762 8.818 28.357 1.00 92.88 289 TRP A O 1
ATOM 2275 N N . ALA A 1 290 ? -19.273 7.553 29.455 1.00 91.06 290 ALA A N 1
ATOM 2276 C CA . ALA A 1 290 ? -19.768 8.607 30.328 1.00 91.06 290 ALA A CA 1
ATOM 2277 C C . ALA A 1 290 ? -18.695 9.076 31.319 1.00 91.06 290 ALA A C 1
ATOM 2279 O O . ALA A 1 290 ? -18.473 10.278 31.433 1.00 91.06 290 ALA A O 1
ATOM 2280 N N . SER A 1 291 ? -17.958 8.155 31.942 1.00 89.62 291 SER A N 1
ATOM 2281 C CA . SER A 1 291 ? -16.819 8.445 32.822 1.00 89.62 291 SER A CA 1
ATOM 2282 C C . SER A 1 291 ? -15.769 9.327 32.127 1.00 89.62 291 SER A C 1
ATOM 2284 O O . SER A 1 291 ? -15.492 10.429 32.595 1.00 89.62 291 SER A O 1
ATOM 2286 N N . ARG A 1 292 ? -15.302 8.958 30.923 1.00 91.19 292 ARG A N 1
ATOM 2287 C CA . ARG A 1 292 ? -14.349 9.782 30.141 1.00 91.19 292 ARG A CA 1
ATOM 2288 C C . ARG A 1 292 ? -14.894 11.152 29.735 1.00 91.19 292 ARG A C 1
ATOM 2290 O O . ARG A 1 292 ? -14.129 12.059 29.402 1.00 91.19 292 ARG A O 1
ATOM 2297 N N . LYS A 1 293 ? -16.217 11.295 29.643 1.00 91.38 293 LYS A N 1
ATOM 2298 C CA . LYS A 1 293 ? -16.878 12.574 29.360 1.00 91.38 293 LYS A CA 1
ATOM 2299 C C . LYS A 1 293 ? -16.942 13.438 30.616 1.00 91.38 293 LYS A C 1
ATOM 2301 O O . LYS A 1 293 ? -16.571 14.607 30.527 1.00 91.38 293 LYS A O 1
ATOM 2306 N N . LEU A 1 294 ? -17.322 12.857 31.751 1.00 90.00 294 LEU A N 1
ATOM 2307 C CA . LEU A 1 294 ? -17.337 13.512 33.061 1.00 90.00 294 LEU A CA 1
ATOM 2308 C C . LEU A 1 294 ? -15.934 14.004 33.454 1.00 90.00 294 LEU A C 1
ATOM 2310 O O . LEU A 1 294 ? -15.786 15.167 33.809 1.00 90.00 294 LEU A O 1
ATOM 2314 N N . GLU A 1 295 ? -14.890 13.191 33.256 1.00 89.75 295 GLU A N 1
ATOM 2315 C CA . GLU A 1 295 ? -13.478 13.586 33.459 1.00 89.75 295 GLU A CA 1
ATOM 2316 C C . GLU A 1 295 ? -13.066 14.809 32.624 1.00 89.75 295 GLU A C 1
ATOM 2318 O O . GLU A 1 295 ? -12.193 15.583 33.005 1.00 89.75 295 GLU A O 1
ATOM 2323 N N . LYS A 1 296 ? -13.705 15.003 31.465 1.00 90.69 296 LYS A N 1
ATOM 2324 C CA . LYS A 1 296 ? -13.484 16.151 30.572 1.00 90.69 296 LYS A CA 1
ATOM 2325 C C . LYS A 1 296 ? -14.421 17.326 30.869 1.00 90.69 296 LYS A C 1
ATOM 2327 O O . LYS A 1 296 ? -14.539 18.220 30.032 1.00 90.69 296 LYS A O 1
ATOM 2332 N N . GLY A 1 297 ? -15.111 17.303 32.009 1.00 91.56 297 GLY A N 1
ATOM 2333 C CA . GLY A 1 297 ? -16.031 18.347 32.454 1.00 91.56 297 GLY A CA 1
ATOM 2334 C C . GLY A 1 297 ? -17.370 18.373 31.717 1.00 91.56 297 GLY A C 1
ATOM 2335 O O . GLY A 1 297 ? -18.061 19.387 31.771 1.00 91.56 297 GLY A O 1
ATOM 2336 N N . TRP A 1 298 ? -17.742 17.305 30.999 1.00 94.38 298 TRP A N 1
ATOM 2337 C CA . TRP A 1 298 ? -19.072 17.234 30.393 1.00 94.38 298 TRP A CA 1
ATOM 2338 C C . TRP A 1 298 ? -20.126 16.888 31.434 1.00 94.38 298 TRP A C 1
ATOM 2340 O O . TRP A 1 298 ? -19.922 15.980 32.231 1.00 94.38 298 TRP A O 1
ATOM 2350 N N . VAL A 1 299 ? -21.283 17.539 31.354 1.00 93.44 299 VAL A N 1
ATOM 2351 C CA . VAL A 1 299 ? -22.422 17.312 32.250 1.00 93.44 299 VAL A CA 1
ATOM 2352 C C . VAL A 1 299 ? -23.682 16.941 31.470 1.00 93.44 299 VAL A C 1
ATOM 2354 O O . VAL A 1 299 ? -23.784 17.124 30.250 1.00 93.44 299 VAL A O 1
ATOM 2357 N N . HIS A 1 300 ? -24.674 16.400 32.165 1.00 93.75 300 HIS A N 1
ATOM 2358 C CA . HIS A 1 300 ? -25.992 16.170 31.593 1.00 93.75 300 HIS A CA 1
ATOM 2359 C C . HIS A 1 300 ? -26.646 17.487 31.154 1.00 93.75 300 HIS A C 1
ATOM 2361 O O . HIS A 1 300 ? -26.664 18.469 31.892 1.00 93.75 300 HIS A O 1
ATOM 2367 N N . GLY A 1 301 ? -27.267 17.481 29.976 1.00 91.81 301 GLY A N 1
ATOM 2368 C CA . GLY A 1 301 ? -28.181 18.536 29.547 1.00 91.81 301 GLY A CA 1
ATOM 2369 C C . GLY A 1 301 ? -29.105 18.029 28.450 1.00 91.81 301 GLY A C 1
ATOM 2370 O O . GLY A 1 301 ? -28.724 17.150 27.684 1.00 91.81 301 GLY A O 1
ATOM 2371 N N . GLU A 1 302 ? -30.321 18.567 28.367 1.00 91.50 302 GLU A N 1
ATOM 2372 C CA . GLU A 1 302 ? -31.348 18.087 27.425 1.00 91.50 302 GLU A CA 1
ATOM 2373 C C . GLU A 1 302 ? -30.931 18.213 25.954 1.00 91.50 302 GLU A C 1
ATOM 2375 O O . GLU A 1 302 ? -31.360 17.430 25.105 1.00 91.50 302 GLU A O 1
ATOM 2380 N N . LEU A 1 303 ? -30.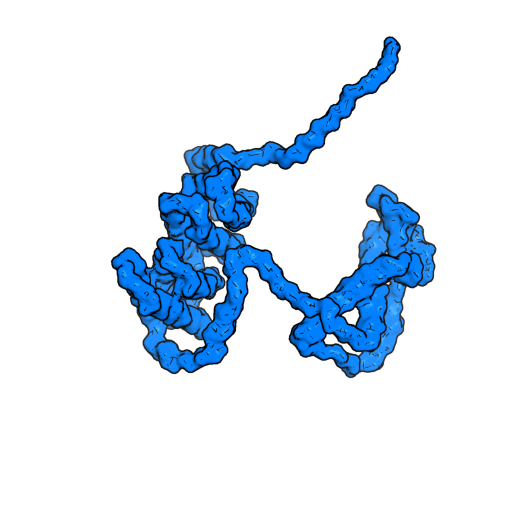060 19.180 25.662 1.00 91.88 303 LEU A N 1
ATOM 2381 C CA . LEU A 1 303 ? -29.494 19.431 24.347 1.00 91.88 303 LEU A CA 1
ATOM 2382 C C . LEU A 1 303 ? -27.974 19.291 24.386 1.00 91.88 303 LEU A C 1
ATOM 2384 O O . LEU A 1 303 ? -27.311 19.605 25.378 1.00 91.88 303 LEU A O 1
ATOM 2388 N N . TYR A 1 304 ? -27.416 18.834 23.268 1.00 94.38 304 TYR A N 1
ATOM 2389 C CA . TYR A 1 304 ? -25.975 18.785 23.081 1.00 94.38 304 TYR A CA 1
ATOM 2390 C C . TYR A 1 304 ? -25.414 20.196 22.874 1.00 94.38 304 TYR A C 1
ATOM 2392 O O . TYR A 1 304 ? -25.836 20.901 21.957 1.00 94.38 304 TYR A O 1
ATOM 2400 N N . SER A 1 305 ? -24.425 20.585 23.678 1.00 93.00 305 SER A N 1
ATOM 2401 C CA . SER A 1 305 ? -23.701 21.845 23.509 1.00 93.00 305 SER A CA 1
ATOM 2402 C C . SER A 1 305 ? -22.218 21.643 23.759 1.00 93.00 305 SER A C 1
ATOM 2404 O O . SER A 1 305 ? -21.798 21.261 24.846 1.00 93.00 305 SER A O 1
ATOM 2406 N N . ARG A 1 306 ? -21.394 21.959 22.756 1.00 91.19 306 ARG A N 1
ATOM 2407 C CA . ARG A 1 306 ? -19.934 21.947 22.917 1.00 91.19 306 ARG A CA 1
ATOM 2408 C C . ARG A 1 306 ? -19.432 23.137 23.736 1.00 91.19 306 ARG A C 1
ATOM 2410 O O . ARG A 1 306 ? -18.406 23.013 24.387 1.00 91.19 306 ARG A O 1
ATOM 2417 N N . GLN A 1 307 ? -20.139 24.269 23.700 1.00 93.12 307 GLN A N 1
ATOM 2418 C CA . GLN A 1 307 ? -19.771 25.467 24.464 1.00 93.12 307 GLN A CA 1
ATOM 2419 C C . GLN A 1 307 ? -20.072 25.298 25.955 1.00 93.12 307 GLN A C 1
ATOM 2421 O O . GLN A 1 307 ? -19.256 25.676 26.784 1.00 93.12 307 GLN A O 1
ATOM 2426 N N . GLN A 1 308 ? -21.225 24.707 26.282 1.00 91.56 308 GLN A N 1
ATOM 2427 C CA . GLN A 1 308 ? -21.653 24.468 27.666 1.00 91.56 308 GLN A CA 1
ATOM 2428 C C . GLN A 1 308 ? -21.226 23.087 28.190 1.00 91.56 308 GLN A C 1
ATOM 2430 O O . GLN A 1 308 ? -21.525 22.753 29.329 1.00 91.56 308 GLN A O 1
ATOM 2435 N N . LEU A 1 309 ? -20.553 22.281 27.357 1.00 94.06 309 LEU A N 1
ATOM 2436 C CA . LEU A 1 309 ? -20.143 20.903 27.645 1.00 94.06 309 LEU A CA 1
ATOM 2437 C C . LEU A 1 309 ? -21.307 20.006 28.107 1.00 94.06 309 LEU A C 1
ATOM 2439 O O . LEU A 1 309 ? -21.153 19.170 28.991 1.00 94.06 309 LEU A O 1
ATOM 2443 N N . THR A 1 310 ? -22.478 20.132 27.480 1.00 95.25 310 THR A N 1
ATOM 2444 C CA . THR A 1 310 ? -23.667 19.339 27.829 1.00 95.25 310 THR A CA 1
ATOM 2445 C C . THR A 1 310 ? -23.916 18.199 26.847 1.00 95.25 310 THR A C 1
ATOM 2447 O O . THR A 1 310 ? -23.731 18.352 25.633 1.00 95.25 310 THR A O 1
ATOM 2450 N N . HIS A 1 311 ? -24.373 17.046 27.345 1.00 94.19 311 HIS A N 1
ATOM 2451 C CA . HIS A 1 311 ? -24.758 15.915 26.497 1.00 94.19 311 HIS A CA 1
ATOM 2452 C C . HIS A 1 311 ? -26.003 15.163 27.027 1.00 94.19 311 HIS A C 1
ATOM 2454 O O . HIS A 1 311 ? -25.991 14.701 28.169 1.00 94.19 311 HIS A O 1
ATOM 2460 N N . PRO A 1 312 ? -27.041 14.912 26.198 1.00 93.50 312 PRO A N 1
ATOM 2461 C CA . PRO A 1 312 ? -28.320 14.324 26.643 1.00 93.50 312 PRO A CA 1
ATOM 2462 C C . PRO A 1 312 ? -28.252 12.850 27.044 1.00 93.50 312 PRO A C 1
ATOM 2464 O O . PRO A 1 312 ? -29.126 12.334 27.739 1.00 93.50 312 PRO A O 1
ATOM 2467 N N . ARG A 1 313 ? -27.208 12.150 26.597 1.00 92.50 313 ARG A N 1
ATOM 2468 C CA . ARG A 1 313 ? -26.947 10.752 26.975 1.00 92.50 313 ARG A CA 1
ATOM 2469 C C . ARG A 1 313 ? -26.163 10.598 28.282 1.00 92.50 313 ARG A C 1
ATOM 2471 O O . ARG A 1 313 ? -25.999 9.468 28.711 1.00 92.50 313 ARG A O 1
ATOM 2478 N N . LEU A 1 314 ? -25.684 11.670 28.922 1.00 92.31 314 LEU A N 1
ATOM 2479 C CA . LEU A 1 314 ? -25.004 11.570 30.226 1.00 92.31 314 LEU A CA 1
ATOM 2480 C C . LEU A 1 314 ? -26.021 11.341 31.346 1.00 92.31 314 LEU A C 1
ATOM 2482 O O . LEU A 1 314 ? -26.376 12.239 32.094 1.00 92.31 314 LEU A O 1
ATOM 2486 N N . LYS A 1 315 ? -26.556 10.132 31.392 1.00 91.94 315 LYS A N 1
ATOM 2487 C CA . LYS A 1 315 ? -27.539 9.652 32.357 1.00 91.94 315 LYS A CA 1
ATOM 2488 C C . LYS A 1 315 ? -27.379 8.134 32.487 1.00 91.94 315 LYS A C 1
ATOM 2490 O O . LYS A 1 315 ? -26.750 7.532 31.608 1.00 91.94 315 LYS A O 1
ATOM 2495 N N . PRO A 1 316 ? -27.950 7.507 33.529 1.00 90.12 316 PRO A N 1
ATOM 2496 C CA . PRO A 1 316 ? -27.897 6.057 33.696 1.00 90.12 316 PRO A CA 1
ATOM 2497 C C . PRO A 1 316 ? -28.351 5.317 32.432 1.00 90.12 316 PRO A C 1
ATOM 2499 O O . PRO A 1 316 ? -29.314 5.740 31.780 1.00 90.12 316 PRO A O 1
ATOM 2502 N N . PHE A 1 317 ? -27.690 4.203 32.099 1.00 89.56 317 PHE A N 1
ATOM 2503 C CA . PHE A 1 317 ? -27.990 3.409 30.900 1.00 89.56 317 PHE A CA 1
ATOM 2504 C C . PHE A 1 317 ? -29.469 2.996 30.840 1.00 89.56 317 PHE A C 1
ATOM 2506 O O . PHE A 1 317 ? -30.109 3.071 29.789 1.00 89.56 317 PHE A O 1
ATOM 2513 N N . SER A 1 318 ? -30.058 2.666 31.992 1.00 90.12 318 SER A N 1
ATOM 2514 C CA . SER A 1 318 ? -31.478 2.336 32.152 1.00 90.12 318 SER A CA 1
ATOM 2515 C C . SER A 1 318 ? -32.442 3.453 31.719 1.00 90.12 318 SER A C 1
ATOM 2517 O O . SER A 1 318 ? -33.554 3.146 31.287 1.00 90.12 318 SER A O 1
ATOM 2519 N N . LEU A 1 319 ? -32.020 4.723 31.743 1.00 91.00 319 LEU A N 1
ATOM 2520 C CA . LEU A 1 319 ? -32.816 5.897 31.346 1.00 91.00 319 LEU A CA 1
ATOM 2521 C C . LEU A 1 319 ? -32.577 6.347 29.894 1.00 91.00 319 LEU A C 1
ATOM 2523 O O . LEU A 1 319 ? -33.134 7.361 29.446 1.00 91.00 319 LEU A O 1
ATOM 2527 N N . LEU A 1 320 ? -31.733 5.632 29.149 1.00 91.19 320 LEU A N 1
ATOM 2528 C CA . LEU A 1 320 ? -31.611 5.812 27.706 1.00 91.19 320 LEU A CA 1
ATOM 2529 C C . LEU A 1 320 ? -32.884 5.345 26.994 1.00 91.19 320 LEU A C 1
ATOM 2531 O O . LEU A 1 320 ? -33.606 4.464 27.474 1.00 91.19 320 LEU A O 1
ATOM 2535 N N . LYS A 1 321 ? -33.143 5.925 25.823 1.00 92.12 321 LYS A N 1
ATOM 2536 C CA . LYS A 1 321 ? -34.250 5.500 24.962 1.00 92.12 321 LYS A CA 1
ATOM 2537 C C . LYS A 1 321 ? -33.958 4.106 24.406 1.00 92.12 321 LYS A C 1
ATOM 2539 O O . LYS A 1 321 ? -32.798 3.742 24.209 1.00 92.12 321 LYS A O 1
ATOM 2544 N N . ASP A 1 322 ? -34.998 3.340 24.096 1.00 92.31 322 ASP A N 1
ATOM 2545 C CA . ASP A 1 322 ? -34.826 1.945 23.669 1.00 92.31 322 ASP A CA 1
ATOM 2546 C C . ASP A 1 322 ? -33.984 1.807 22.401 1.00 92.31 322 ASP A C 1
ATOM 2548 O O . ASP A 1 322 ? -33.137 0.921 22.334 1.00 92.31 322 ASP A O 1
ATOM 2552 N N . PHE A 1 323 ? -34.121 2.732 21.445 1.00 92.06 323 PHE A N 1
ATOM 2553 C CA . PHE A 1 323 ? -33.282 2.734 20.244 1.00 92.06 323 PHE A CA 1
ATOM 2554 C C . PHE A 1 323 ? -31.796 3.000 20.556 1.00 92.06 323 PHE A C 1
ATOM 2556 O O . PHE A 1 323 ? -30.919 2.470 19.881 1.00 92.06 323 PHE A O 1
ATOM 2563 N N . GLU A 1 324 ? -31.488 3.793 21.589 1.00 90.81 324 GLU A N 1
ATOM 2564 C CA . GLU A 1 324 ? -30.107 4.088 21.995 1.00 90.81 324 GLU A CA 1
ATOM 2565 C C . GLU A 1 324 ? -29.471 2.880 22.685 1.00 90.81 324 GLU A C 1
ATOM 2567 O O . GLU A 1 324 ? -28.295 2.592 22.461 1.00 90.81 324 GLU A O 1
ATOM 2572 N N . LYS A 1 325 ? -30.249 2.165 23.508 1.00 92.38 325 LYS A N 1
ATOM 2573 C CA . LYS A 1 325 ? -29.827 0.900 24.125 1.00 92.38 325 LYS A CA 1
ATOM 2574 C C . LYS A 1 325 ? -29.640 -0.182 23.066 1.00 92.38 325 LYS A C 1
ATOM 2576 O O . LYS A 1 325 ? -28.640 -0.890 23.094 1.00 92.38 325 LYS A O 1
ATOM 2581 N N . ALA A 1 326 ? -30.579 -0.285 22.123 1.00 91.62 326 ALA A N 1
ATOM 2582 C CA . ALA A 1 326 ? -30.516 -1.233 21.016 1.00 91.62 326 ALA A CA 1
ATOM 2583 C C . ALA A 1 326 ? -29.245 -1.040 20.184 1.00 91.62 326 ALA A C 1
ATOM 2585 O O . ALA A 1 326 ? -28.570 -2.021 19.904 1.00 91.62 326 ALA A O 1
ATOM 2586 N N . PHE A 1 327 ? -28.856 0.207 19.897 1.00 90.06 327 PHE A N 1
ATOM 2587 C CA . PHE A 1 327 ? -27.603 0.499 19.197 1.00 90.06 327 PHE A CA 1
ATOM 2588 C C . PHE A 1 327 ? -26.370 -0.064 19.923 1.00 90.06 327 PHE A C 1
ATOM 2590 O O . PHE A 1 327 ? -25.514 -0.680 19.294 1.00 90.06 327 PHE A O 1
ATOM 2597 N N . TYR A 1 328 ? -26.260 0.125 21.244 1.00 90.31 328 TYR A N 1
ATOM 2598 C CA . TYR A 1 328 ? -25.131 -0.429 22.001 1.00 90.31 328 TYR A CA 1
ATOM 2599 C C . TYR A 1 328 ? -25.147 -1.959 22.013 1.00 90.31 328 TYR A C 1
ATOM 2601 O O . TYR A 1 328 ? -24.117 -2.580 21.757 1.00 90.31 328 TYR A O 1
ATOM 2609 N N . ARG A 1 329 ? -26.318 -2.563 22.244 1.00 92.75 329 ARG A N 1
ATOM 2610 C CA . ARG A 1 329 ? -26.484 -4.022 22.225 1.00 92.75 329 ARG A CA 1
ATOM 2611 C C . ARG A 1 329 ? -26.119 -4.619 20.876 1.00 92.75 329 ARG A C 1
ATOM 2613 O O . ARG A 1 329 ? -25.403 -5.607 20.837 1.00 92.75 329 ARG A O 1
ATOM 2620 N N . GLU A 1 330 ? -26.575 -4.017 19.781 1.00 91.75 330 GLU A N 1
ATOM 2621 C CA . GLU A 1 330 ? -26.287 -4.477 18.422 1.00 91.75 330 GLU A CA 1
ATOM 2622 C C . GLU A 1 330 ? -24.780 -4.478 18.153 1.00 91.75 330 GLU A C 1
ATOM 2624 O O . GLU A 1 330 ? -24.242 -5.488 17.710 1.00 91.75 330 GLU A O 1
ATOM 2629 N N . ARG A 1 331 ? -24.067 -3.408 18.528 1.00 89.25 331 ARG A N 1
ATOM 2630 C CA . ARG A 1 331 ? -22.606 -3.333 18.364 1.00 89.25 331 ARG A CA 1
ATOM 2631 C C . ARG A 1 331 ? -21.855 -4.371 19.186 1.00 89.25 331 ARG A C 1
ATOM 2633 O O . ARG A 1 331 ? -20.932 -4.999 18.675 1.00 89.25 331 ARG A O 1
ATOM 2640 N N . CYS A 1 332 ? -22.251 -4.576 20.438 1.00 91.56 332 CYS A N 1
ATOM 2641 C CA . CYS A 1 332 ? -21.683 -5.634 21.267 1.00 91.56 332 CYS A CA 1
ATOM 2642 C C . CYS A 1 332 ? -21.992 -7.023 20.678 1.00 91.56 332 CYS A C 1
ATOM 2644 O O . CYS A 1 332 ? -21.108 -7.880 20.618 1.00 91.56 332 CYS A O 1
ATOM 2646 N N . ALA A 1 333 ? -23.213 -7.224 20.178 1.00 92.75 333 ALA A N 1
ATOM 2647 C CA . ALA A 1 333 ? -23.656 -8.492 19.624 1.00 92.75 333 ALA A CA 1
ATOM 2648 C C . ALA A 1 333 ? -22.933 -8.857 18.320 1.00 92.75 333 ALA A C 1
ATOM 2650 O O . ALA A 1 333 ? -22.529 -10.006 18.161 1.00 92.75 333 ALA A O 1
ATOM 2651 N N . GLU A 1 334 ? -22.744 -7.907 17.399 1.00 92.44 334 GLU A N 1
ATOM 2652 C CA . GLU A 1 334 ? -22.003 -8.115 16.144 1.00 92.44 334 GLU A CA 1
ATOM 2653 C C . GLU A 1 334 ? -20.576 -8.617 16.412 1.00 92.44 334 GLU A C 1
ATOM 2655 O O . GLU A 1 334 ? -20.136 -9.581 15.784 1.00 92.44 334 GLU A O 1
ATOM 2660 N N . CYS A 1 335 ? -19.883 -8.029 17.395 1.00 91.38 335 CYS A N 1
ATOM 2661 C CA . CYS A 1 335 ? -18.538 -8.452 17.795 1.00 91.38 335 CYS A CA 1
ATOM 2662 C C . CYS A 1 335 ? -18.512 -9.892 18.331 1.00 91.38 335 CYS A C 1
ATOM 2664 O O . CYS A 1 335 ? -17.665 -10.687 17.924 1.00 91.38 335 CYS A O 1
ATOM 2666 N N . LEU A 1 336 ? -19.447 -10.249 19.220 1.00 93.00 336 LEU A N 1
ATOM 2667 C CA . LEU A 1 336 ? -19.529 -11.608 19.770 1.00 93.00 336 LEU A CA 1
ATOM 2668 C C . LEU A 1 336 ? -19.911 -12.634 18.695 1.00 93.00 336 LEU A C 1
ATOM 2670 O O . LEU A 1 336 ? -19.334 -13.718 18.650 1.00 93.00 336 LEU A O 1
ATOM 2674 N N . LYS A 1 337 ? -20.829 -12.289 17.785 1.00 93.25 337 LYS A N 1
ATOM 2675 C CA . LYS A 1 337 ? -21.189 -13.154 16.652 1.00 93.25 337 LYS A CA 1
ATOM 2676 C C . LYS A 1 337 ? -20.003 -13.398 15.724 1.00 93.25 337 LYS A C 1
ATOM 2678 O O . LYS A 1 337 ? -19.821 -14.529 15.292 1.00 93.25 337 LYS A O 1
ATOM 2683 N N . ALA A 1 338 ? -19.182 -12.384 15.447 1.00 92.94 338 ALA A N 1
ATOM 2684 C CA . ALA A 1 338 ? -17.984 -12.549 14.623 1.00 92.94 338 ALA A CA 1
ATOM 2685 C C . ALA A 1 338 ? -17.009 -13.570 15.234 1.00 92.94 338 ALA A C 1
ATOM 2687 O O . ALA A 1 338 ? -16.521 -14.450 14.525 1.00 92.94 338 ALA A O 1
ATOM 2688 N N . LEU A 1 339 ? -16.799 -13.512 16.555 1.00 93.19 339 LEU A N 1
ATOM 2689 C CA . LEU A 1 339 ? -15.986 -14.490 17.285 1.00 93.19 339 LEU A CA 1
ATOM 2690 C C . LEU A 1 339 ? -16.554 -15.912 17.162 1.00 93.19 339 LEU A C 1
ATOM 2692 O O . LEU A 1 339 ? -15.796 -16.845 16.898 1.00 93.19 339 LEU A O 1
ATOM 2696 N N . LEU A 1 340 ? -17.876 -16.078 17.264 1.00 91.69 340 LEU A N 1
ATOM 2697 C CA . LEU A 1 340 ? -18.522 -17.380 17.056 1.00 91.69 340 LEU A CA 1
ATOM 2698 C C . LEU A 1 340 ? -18.302 -17.916 15.631 1.00 91.69 340 LEU A C 1
ATOM 2700 O O . LEU A 1 340 ? -17.999 -19.096 15.470 1.00 91.69 340 LEU A O 1
ATOM 2704 N N . VAL A 1 341 ? -18.402 -17.072 14.594 1.00 92.44 341 VAL A N 1
ATOM 2705 C CA . VAL A 1 341 ? -18.161 -17.511 13.201 1.00 92.44 341 VAL A CA 1
ATOM 2706 C C . VAL A 1 341 ? -16.701 -17.891 12.968 1.00 92.44 341 VAL A C 1
ATOM 2708 O O . VAL A 1 341 ? -16.422 -18.824 12.218 1.00 92.44 341 VAL A O 1
ATOM 2711 N N . TRP A 1 342 ? -15.762 -17.218 13.631 1.00 92.19 342 TRP A N 1
ATOM 2712 C CA . TRP A 1 342 ? -14.348 -17.602 13.607 1.00 92.19 342 TRP A CA 1
ATOM 2713 C C . TRP A 1 342 ? -14.034 -18.870 14.417 1.00 92.19 342 TRP A C 1
ATOM 2715 O O . TRP A 1 342 ? -12.888 -19.313 14.418 1.00 92.19 342 TRP A O 1
ATOM 2725 N N . GLY A 1 343 ? -15.031 -19.481 15.065 1.00 91.00 343 GLY A N 1
ATOM 2726 C CA . GLY A 1 343 ? -14.888 -20.745 15.785 1.00 91.00 343 GLY A CA 1
ATOM 2727 C C . GLY A 1 343 ? -14.422 -20.599 17.233 1.00 91.00 343 GLY A C 1
ATOM 2728 O O . GLY A 1 343 ? -14.005 -21.590 17.830 1.00 91.00 343 GLY A O 1
ATOM 2729 N N . TYR A 1 344 ? -14.484 -19.396 17.811 1.00 92.31 344 TYR A N 1
ATOM 2730 C CA . TYR A 1 344 ? -14.211 -19.204 19.234 1.00 92.31 344 TYR A CA 1
ATOM 2731 C C . TYR A 1 344 ? -15.389 -19.683 20.086 1.00 92.31 344 TYR A C 1
ATOM 2733 O O . TYR A 1 344 ? -16.553 -19.447 19.756 1.00 92.31 344 TYR A O 1
ATOM 2741 N N . THR A 1 345 ? -15.077 -20.313 21.217 1.00 88.62 345 THR A N 1
ATOM 2742 C CA . THR A 1 345 ? -16.047 -20.715 22.239 1.00 88.62 345 THR A CA 1
ATOM 2743 C C . THR A 1 345 ? -15.941 -19.807 23.460 1.00 88.62 345 THR A C 1
ATOM 2745 O O . THR A 1 345 ? -14.871 -19.286 23.777 1.00 88.62 345 THR A O 1
ATOM 2748 N N . PHE A 1 346 ? -17.067 -19.598 24.141 1.00 87.38 346 PHE A N 1
ATOM 2749 C CA . PHE A 1 346 ? -17.139 -18.797 25.359 1.00 87.38 346 PHE A CA 1
ATOM 2750 C C . PHE A 1 346 ? -17.499 -19.704 26.527 1.00 87.38 346 PHE A C 1
ATOM 2752 O O . PHE A 1 346 ? -18.624 -20.194 26.593 1.00 87.38 346 PHE A O 1
ATOM 2759 N N . ASP A 1 347 ? -16.560 -19.874 27.451 1.00 85.44 347 ASP A N 1
ATOM 2760 C CA . ASP A 1 347 ? -16.748 -20.659 28.666 1.00 85.44 347 ASP A CA 1
ATOM 2761 C C . ASP A 1 347 ? -16.507 -19.783 29.899 1.00 85.44 347 ASP A C 1
ATOM 2763 O O . ASP A 1 347 ? -15.560 -18.993 29.956 1.00 85.44 347 ASP A O 1
ATOM 2767 N N . LEU A 1 348 ? -17.368 -19.918 30.909 1.00 79.69 348 LEU A N 1
ATOM 2768 C CA . LEU A 1 348 ? -17.201 -19.224 32.182 1.00 79.69 348 LEU A CA 1
ATOM 2769 C C . LEU A 1 348 ? -16.159 -19.968 33.030 1.00 79.69 348 LEU A C 1
ATOM 2771 O O . LEU A 1 348 ? -16.477 -20.967 33.671 1.00 79.69 348 LEU A O 1
ATOM 2775 N N . ALA A 1 349 ? -14.916 -19.485 33.016 1.00 75.62 349 ALA A N 1
ATOM 2776 C CA . ALA A 1 349 ? -13.789 -20.163 33.660 1.00 75.62 349 ALA A CA 1
ATOM 2777 C C . ALA A 1 349 ? -13.768 -20.045 35.198 1.00 75.62 349 ALA A C 1
ATOM 2779 O O . ALA A 1 349 ? -13.287 -20.956 35.866 1.00 75.62 349 ALA A O 1
ATOM 2780 N N . ASP A 1 350 ? -14.282 -18.948 35.767 1.00 80.25 350 ASP A N 1
ATOM 2781 C CA . ASP A 1 350 ? -14.235 -18.686 37.212 1.00 80.25 350 ASP A CA 1
ATOM 2782 C C . ASP A 1 350 ? -15.474 -17.893 37.666 1.00 80.25 350 ASP A C 1
ATOM 2784 O O . ASP A 1 350 ? -15.642 -16.713 37.343 1.00 80.25 350 ASP A O 1
ATOM 2788 N N . ARG A 1 351 ? -16.366 -18.564 38.406 1.00 74.25 351 ARG A N 1
ATOM 2789 C CA . ARG A 1 351 ? -17.588 -17.956 38.956 1.00 74.25 351 ARG A CA 1
ATOM 2790 C C . ARG A 1 351 ? -17.283 -16.950 40.064 1.00 74.25 351 ARG A C 1
ATOM 2792 O O . ARG A 1 351 ? -17.933 -15.912 40.116 1.00 74.25 351 ARG A O 1
ATOM 2799 N N . ASP A 1 352 ? -16.257 -17.198 40.874 1.00 75.19 352 ASP A N 1
ATOM 2800 C CA . ASP A 1 352 ? -15.880 -16.302 41.969 1.00 75.19 352 ASP A CA 1
ATOM 2801 C C . ASP A 1 352 ? -15.289 -14.997 41.420 1.00 75.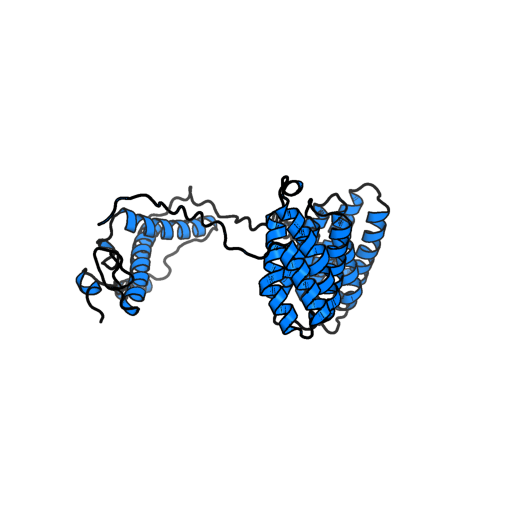19 352 ASP A C 1
ATOM 2803 O O . ASP A 1 352 ? -15.501 -13.919 41.979 1.00 75.19 352 ASP A O 1
ATOM 2807 N N . ALA A 1 353 ? -14.556 -15.068 40.304 1.00 72.88 353 ALA A N 1
ATOM 2808 C CA . ALA A 1 353 ? -14.077 -13.884 39.593 1.00 72.88 353 ALA A CA 1
ATOM 2809 C C . ALA A 1 353 ? -15.222 -13.089 38.947 1.00 72.88 353 ALA A C 1
ATOM 2811 O O . ALA A 1 353 ? -15.203 -11.857 38.994 1.00 72.88 353 ALA A O 1
ATOM 2812 N N . ALA A 1 354 ? -16.224 -13.769 38.380 1.00 69.94 354 ALA A N 1
ATOM 2813 C CA . ALA A 1 354 ? -17.406 -13.118 37.817 1.00 69.94 354 ALA A CA 1
ATOM 2814 C C . ALA A 1 354 ? -18.216 -12.380 38.897 1.00 69.94 354 ALA A C 1
ATOM 2816 O O . ALA A 1 354 ? -18.562 -11.212 38.711 1.00 69.94 354 ALA A O 1
ATOM 2817 N N . ASP A 1 355 ? -18.428 -13.013 40.052 1.00 74.12 355 ASP A N 1
ATOM 2818 C CA . ASP A 1 355 ? -19.124 -12.405 41.189 1.00 74.12 355 ASP A CA 1
ATOM 2819 C C . ASP A 1 355 ? -18.333 -11.219 41.766 1.00 74.12 355 ASP A C 1
ATOM 2821 O O . ASP A 1 355 ? -18.900 -10.159 42.049 1.00 74.12 355 ASP A O 1
ATOM 2825 N N . LYS A 1 356 ? -16.999 -11.335 41.857 1.00 75.12 356 LYS A N 1
ATOM 2826 C CA . LYS A 1 356 ? -16.125 -10.210 42.234 1.00 75.12 356 LYS A CA 1
ATOM 2827 C C . LYS A 1 356 ? -16.216 -9.057 41.239 1.00 75.12 356 LYS A C 1
ATOM 2829 O O . LYS A 1 356 ? -16.336 -7.912 41.668 1.00 75.12 356 LYS A O 1
ATOM 2834 N N . ALA A 1 357 ? -16.191 -9.329 39.936 1.00 70.69 357 ALA A N 1
ATOM 2835 C CA . ALA A 1 357 ? -16.314 -8.299 38.906 1.00 70.69 357 ALA A CA 1
ATOM 2836 C C . ALA A 1 357 ? -17.679 -7.597 38.961 1.00 70.69 357 ALA A C 1
ATOM 2838 O O . ALA A 1 357 ? -17.732 -6.370 38.896 1.00 70.69 357 ALA A O 1
ATOM 2839 N N . ALA A 1 358 ? -18.763 -8.350 39.169 1.00 70.31 358 ALA A N 1
ATOM 2840 C CA . ALA A 1 358 ? -20.096 -7.790 39.382 1.00 70.31 358 ALA A CA 1
ATOM 2841 C C . ALA A 1 358 ? -20.148 -6.895 40.633 1.00 70.31 358 ALA A C 1
ATOM 2843 O O . ALA A 1 358 ? -20.753 -5.827 40.598 1.00 70.31 358 ALA A O 1
ATOM 2844 N N . SER A 1 359 ? -19.463 -7.284 41.715 1.00 68.69 359 SER A N 1
ATOM 2845 C CA . SER A 1 359 ? -19.378 -6.477 42.942 1.00 68.69 359 SER A CA 1
ATOM 2846 C C . SER A 1 359 ? -18.482 -5.236 42.819 1.00 68.69 359 SER A C 1
ATOM 2848 O O . SER A 1 359 ? -18.697 -4.254 43.525 1.00 68.69 359 SER A O 1
ATOM 2850 N N . ALA A 1 360 ? -17.486 -5.266 41.927 1.00 65.56 360 ALA A N 1
ATOM 2851 C CA . ALA A 1 360 ? -16.552 -4.165 41.685 1.00 65.56 360 ALA A CA 1
ATOM 2852 C C . ALA A 1 360 ? -17.052 -3.168 40.626 1.00 65.56 360 ALA A C 1
ATOM 2854 O O . ALA A 1 360 ? -16.497 -2.073 40.494 1.00 65.56 360 ALA A O 1
ATOM 2855 N N . HIS A 1 361 ? -18.083 -3.531 39.858 1.00 67.44 361 HIS A N 1
ATOM 2856 C CA . HIS A 1 361 ? -18.672 -2.651 38.862 1.00 67.44 361 HIS A CA 1
ATOM 2857 C C . HIS A 1 361 ? -19.260 -1.407 39.540 1.00 67.44 361 HIS A C 1
ATOM 2859 O O . HIS A 1 361 ? -20.220 -1.480 40.306 1.00 67.44 361 HIS A O 1
ATOM 2865 N N . THR A 1 362 ? -18.660 -0.253 39.254 1.00 65.69 362 THR A N 1
ATOM 2866 C CA . THR A 1 362 ? -19.137 1.043 39.734 1.00 65.69 362 THR A CA 1
ATOM 2867 C C . THR A 1 362 ? -19.843 1.740 38.571 1.00 65.69 362 THR A C 1
ATOM 2869 O O . THR A 1 362 ? -19.154 2.233 37.675 1.00 65.69 362 THR A O 1
ATOM 2872 N N . PRO A 1 363 ? -21.187 1.764 38.532 1.00 66.06 363 PRO A N 1
ATOM 2873 C CA . PRO A 1 363 ? -21.911 2.448 37.468 1.00 66.06 363 PRO A CA 1
ATOM 2874 C C . PRO A 1 363 ? -21.594 3.945 37.503 1.00 66.06 363 PRO A C 1
ATOM 2876 O O . PRO A 1 363 ? -21.415 4.527 38.577 1.00 66.06 363 PRO A O 1
ATOM 2879 N N . SER A 1 364 ? -21.582 4.600 36.339 1.00 61.56 364 SER A N 1
ATOM 2880 C CA . SER A 1 364 ? -21.213 6.029 36.235 1.00 61.56 364 SER A CA 1
ATOM 2881 C C . SER A 1 364 ? -22.197 6.959 36.951 1.00 61.56 364 SER A C 1
ATOM 2883 O O . SER A 1 364 ? -21.929 8.140 37.154 1.00 61.56 364 SER A O 1
ATOM 2885 N N . GLY A 1 365 ? -23.355 6.426 37.337 1.00 62.47 365 GLY A N 1
ATOM 2886 C CA . GLY A 1 365 ? -24.317 7.068 38.211 1.00 62.47 365 GLY A CA 1
ATOM 2887 C C . GLY A 1 365 ? -25.654 6.337 38.193 1.00 62.47 365 GLY A C 1
ATOM 2888 O O . GLY A 1 365 ? -26.034 5.736 37.192 1.00 62.47 365 GLY A O 1
ATOM 2889 N N . THR A 1 366 ? -26.390 6.407 39.300 1.00 64.88 366 THR A N 1
ATOM 2890 C CA . THR A 1 366 ? -27.720 5.788 39.445 1.00 64.88 366 THR A CA 1
ATOM 2891 C C . THR A 1 366 ? -28.857 6.764 39.149 1.00 64.88 366 THR A C 1
ATOM 2893 O O . THR A 1 366 ? -29.987 6.350 38.898 1.00 64.88 366 THR A O 1
ATOM 2896 N N . THR A 1 367 ? -28.567 8.067 39.128 1.00 71.19 367 THR A N 1
ATOM 2897 C CA . THR A 1 367 ? -29.532 9.132 38.838 1.00 71.19 367 THR A CA 1
ATOM 2898 C C . THR A 1 367 ? -28.922 10.175 37.907 1.00 71.19 367 THR A C 1
ATOM 2900 O O . THR A 1 367 ? -27.704 10.275 37.791 1.00 71.19 367 THR A O 1
ATOM 2903 N N . ILE A 1 368 ? -29.765 10.987 37.261 1.00 70.44 368 ILE A N 1
ATOM 2904 C CA . ILE A 1 368 ? -29.319 12.104 36.410 1.00 70.44 368 ILE A CA 1
ATOM 2905 C C . ILE A 1 368 ? -28.493 13.129 37.209 1.00 70.44 368 ILE A C 1
ATOM 2907 O O . ILE A 1 368 ? -27.581 13.736 36.657 1.00 70.44 368 ILE A O 1
ATOM 2911 N N . GLN A 1 369 ? -28.760 13.292 38.510 1.00 72.25 369 GLN A N 1
ATOM 2912 C CA . GLN A 1 369 ? -28.028 14.230 39.369 1.00 72.25 369 GLN A CA 1
ATOM 2913 C C . GLN A 1 369 ? -26.541 13.875 39.483 1.00 72.25 369 GLN A C 1
ATOM 2915 O O . GLN A 1 369 ? -25.706 14.775 39.497 1.00 72.25 369 GLN A O 1
ATOM 2920 N N . ASN A 1 370 ? -26.194 12.586 39.444 1.00 74.12 370 ASN A N 1
ATOM 2921 C CA . ASN A 1 370 ? -24.799 12.138 39.455 1.00 74.12 370 ASN A CA 1
ATOM 2922 C C . ASN A 1 370 ? -24.019 12.615 38.216 1.00 74.12 370 ASN A C 1
ATOM 2924 O O . ASN A 1 370 ? -22.798 12.694 38.257 1.00 74.12 370 ASN A O 1
ATOM 2928 N N . PHE A 1 371 ? -24.720 12.959 37.132 1.00 76.62 371 PHE A N 1
ATOM 2929 C CA . PHE A 1 371 ? -24.142 13.477 35.892 1.00 76.62 371 PHE A CA 1
ATOM 2930 C C . PHE A 1 371 ? -24.284 15.004 35.760 1.00 76.62 371 PHE A C 1
ATOM 2932 O O . PHE A 1 371 ? -23.890 15.566 34.739 1.00 76.62 371 PHE A O 1
ATOM 2939 N N . ALA A 1 372 ? -24.880 15.682 36.749 1.00 68.62 372 ALA A N 1
ATOM 2940 C CA . ALA A 1 372 ? -25.189 17.115 36.710 1.00 68.62 372 ALA A CA 1
ATOM 2941 C C . ALA A 1 372 ? -24.162 17.997 37.446 1.00 68.62 372 ALA A C 1
ATOM 2943 O O . ALA A 1 372 ? -24.211 19.219 37.324 1.00 68.62 372 ALA A O 1
ATOM 2944 N N . THR A 1 373 ? -23.228 17.396 38.183 1.00 58.84 373 THR A N 1
ATOM 2945 C CA . THR A 1 373 ? -22.179 18.098 38.936 1.00 58.84 373 THR A CA 1
ATOM 2946 C C . THR A 1 373 ? -20.827 17.483 38.620 1.00 58.84 373 THR A C 1
ATOM 2948 O O . THR A 1 373 ? -20.659 16.272 38.736 1.00 58.84 373 THR A O 1
ATOM 2951 N N . THR A 1 374 ? -19.866 18.317 38.226 1.00 52.09 374 THR A N 1
ATOM 2952 C CA . THR A 1 374 ? -18.444 17.964 38.221 1.00 52.09 374 THR A CA 1
ATOM 2953 C C . THR A 1 374 ? -18.041 17.596 39.650 1.00 52.09 374 THR A C 1
ATOM 2955 O O . THR A 1 374 ? -18.254 18.405 40.555 1.00 52.09 374 THR A O 1
ATOM 2958 N N . GLN A 1 375 ? -17.536 16.375 39.856 1.00 47.03 375 GLN A N 1
ATOM 2959 C CA . GLN A 1 375 ? -16.861 16.009 41.106 1.00 47.03 375 GLN A CA 1
ATOM 2960 C C . GLN A 1 375 ? -15.540 16.758 41.247 1.00 47.03 375 GLN A C 1
ATOM 2962 O O . GLN A 1 375 ? -14.875 16.966 40.203 1.00 47.03 375 GLN A O 1
#

Radius of gyration: 29.29 Å; chains: 1; bounding box: 62×87×71 Å

Foldseek 3Di:
DDDDDDDDPPPPPDPDDDDQLVSVLVVLVVCCVPVNDDDLVVLVCCLVPPLLVLLVVLLVCQDPCLLVDPSSLSSLCSCQVGVLVSCLVVLLSLAPVVVCLVSLLSVLVSLLLVLVRPNDDPSSNVSSLSSNLSNLVRDDPVSCQVVLLVLLVCLLPDDDPSNLSSLQNLLSNLQNCLCQDPVRDPSGHDDPVSLVSLVSSLVSLVVSVVPDDDDCSSCVSSVSNNVSSPSSHDPVVVVPPPVPCVVVSPPPDPSVPPDDPADDLPPFDDDPVVLVVLLVVLQVVLQVVLVVLLVVVAFDDCDDDPVNNYDPSNWHLVPDDPVSSVVSSVVSSSVVSSCVSVPDDDDDPDPVVVVVVVVPDDGCDPGSVSRHDRD